Protein AF-0000000076857497 (afdb_homodimer)

Nearest PDB structures (foldseek):
  6o7c-assembly1_A  TM=8.264E-01  e=7.736E-06  Lotus japonicus
  6o7a-assembly1_B  TM=8.140E-01  e=2.941E-05  Lotus japonicus
  7vm8-assembly1_A  TM=8.203E-01  e=2.760E-05  Medicago truncatula
  6o7a-assembly1_D  TM=8.135E-01  e=3.793E-05  Lotus japonicus
  7b5u-assembly1_B  TM=6.218E-01  e=2.162E-01  Streptococcus agalactiae

pLDDT: mean 78.65, std 23.06, range [23.12, 98.62]

Radius of gyration: 17.49 Å; Cα contacts (8 Å, |Δi|>4): 353; chains: 2; bounding box: 51×58×44 Å

Organism: Aegilops tauschii subsp. strangulata (NCBI:txid200361)

InterPro domains:
  IPR044849 Ion channel CASTOR/POLLUX/SYM8-like [PTHR31563] (1-94)

Secondary structure (DSSP, 8-state):
--HHHHHHHHHHHHHHHHHHHHHHTT-EEEEEEGGGT--TT--EEHHHHHHHHHTTT-EEEEEEETTEEEES-S-SSSEE---TT-EEEEEES-SSPPP---------/--HHHHHHHHHHHHHHHHHHHHHHTT-EEEEEEGGGT--TT--EEHHHHHHHHHTTT-EEEEEEETTEEEES-S-SSSEE---TT-EEEEEES-SSPPP---------

Structure (mmCIF, N/CA/C/O backbone):
data_AF-0000000076857497-model_v1
#
loop_
_entity.id
_entity.type
_entity.pdbx_description
1 polymer 'Uncharacterized protein'
#
loop_
_atom_site.group_PDB
_atom_site.id
_atom_site.type_symbol
_atom_site.label_atom_id
_atom_site.label_alt_id
_atom_site.label_comp_id
_atom_site.label_asym_id
_atom_site.label_entity_id
_atom_site.label_seq_id
_atom_site.pdbx_PDB_ins_code
_atom_site.Cartn_x
_atom_site.Cartn_y
_atom_site.Cartn_z
_atom_site.occupancy
_atom_site.B_iso_or_equiv
_atom_site.auth_seq_id
_atom_site.auth_comp_id
_atom_site.auth_asym_id
_atom_site.auth_atom_id
_atom_site.pdbx_PDB_model_num
ATOM 1 N N . MET A 1 1 ? 17.578 27.562 5.078 1 23.12 1 MET A N 1
ATOM 2 C CA . MET A 1 1 ? 17.766 26.562 4.027 1 23.12 1 MET A CA 1
ATOM 3 C C . MET A 1 1 ? 17.734 25.141 4.613 1 23.12 1 MET A C 1
ATOM 5 O O . MET A 1 1 ? 17.984 24.172 3.902 1 23.12 1 MET A O 1
ATOM 9 N N . SER A 1 2 ? 18.016 24.891 5.859 1 24.2 2 SER A N 1
ATOM 10 C CA . SER A 1 2 ? 18.422 23.781 6.707 1 24.2 2 SER A CA 1
ATOM 11 C C . SER A 1 2 ? 17.359 22.688 6.758 1 24.2 2 SER A C 1
ATOM 13 O O . SER A 1 2 ? 17.578 21.609 7.301 1 24.2 2 SER A O 1
ATOM 15 N N . LEU A 1 3 ? 16.094 23.125 6.82 1 28.64 3 LEU A N 1
ATOM 16 C CA . LEU A 1 3 ? 15.055 22.297 7.418 1 28.64 3 LEU A CA 1
ATOM 17 C C . LEU A 1 3 ? 14.75 21.078 6.539 1 28.64 3 LEU A C 1
ATOM 19 O O . LEU A 1 3 ? 14.094 20.141 6.984 1 28.64 3 LEU A O 1
ATOM 23 N N . VAL A 1 4 ? 14.906 21.266 5.266 1 30.72 4 VAL A N 1
ATOM 24 C CA . VAL A 1 4 ? 14.414 20.297 4.289 1 30.72 4 VAL A CA 1
ATOM 25 C C . VAL A 1 4 ? 15.211 19 4.398 1 30.72 4 VAL A C 1
ATOM 27 O O . VAL A 1 4 ? 14.688 17.906 4.125 1 30.72 4 VAL A O 1
ATOM 30 N N . THR A 1 5 ? 16.469 19.047 4.832 1 34.94 5 THR A N 1
ATOM 31 C CA . THR A 1 5 ? 17.344 17.891 4.84 1 34.94 5 THR A CA 1
ATOM 32 C C . THR A 1 5 ? 16.969 16.922 5.957 1 34.94 5 THR A C 1
ATOM 34 O O . THR A 1 5 ? 17.078 15.711 5.801 1 34.94 5 THR A O 1
ATOM 37 N N . ALA A 1 6 ? 16.641 17.438 7.105 1 35.78 6 ALA A N 1
ATOM 38 C CA . ALA A 1 6 ? 16.312 16.562 8.227 1 35.78 6 ALA A CA 1
ATOM 39 C C . ALA A 1 6 ? 15.133 15.664 7.906 1 35.78 6 ALA A C 1
ATOM 41 O O . ALA A 1 6 ? 15.102 14.5 8.312 1 35.78 6 ALA A O 1
ATOM 42 N N . GLN A 1 7 ? 14.078 16.297 7.27 1 39.28 7 GLN A N 1
ATOM 43 C CA . GLN A 1 7 ? 12.883 15.523 6.953 1 39.28 7 GLN A CA 1
ATOM 44 C C . GLN A 1 7 ? 13.188 14.406 5.957 1 39.28 7 GLN A C 1
ATOM 46 O O . GLN A 1 7 ? 12.602 13.328 6.027 1 39.28 7 GLN A O 1
ATOM 51 N N . VAL A 1 8 ? 14.094 14.695 5.031 1 39.12 8 VAL A N 1
ATOM 52 C CA . VAL A 1 8 ? 14.547 13.68 4.082 1 39.12 8 VAL A CA 1
ATOM 53 C C . VAL A 1 8 ? 15.273 12.562 4.824 1 39.12 8 VAL A C 1
ATOM 55 O O . VAL A 1 8 ? 15.117 11.383 4.496 1 39.12 8 VAL A O 1
ATOM 58 N N . ALA A 1 9 ? 16.25 12.891 5.68 1 40.59 9 ALA A N 1
ATOM 59 C CA . ALA A 1 9 ? 16.953 11.867 6.445 1 40.59 9 ALA A CA 1
ATOM 60 C C . ALA A 1 9 ? 15.977 10.977 7.207 1 40.59 9 ALA A C 1
ATOM 62 O O . ALA A 1 9 ? 16.203 9.773 7.336 1 40.59 9 ALA A O 1
ATOM 63 N N . GLU A 1 10 ? 14.977 11.617 7.77 1 42.75 10 GLU A N 1
ATOM 64 C CA . GLU A 1 10 ? 13.961 10.859 8.492 1 42.75 10 GLU A CA 1
ATOM 65 C C . GLU A 1 10 ? 13.234 9.891 7.562 1 42.75 10 GLU A C 1
ATOM 67 O O . GLU A 1 10 ? 12.828 8.805 7.988 1 42.75 10 GLU A O 1
ATOM 72 N N . CYS A 1 11 ? 13.195 10.305 6.258 1 44.69 11 CYS A N 1
ATOM 73 C CA . CYS A 1 11 ? 12.523 9.406 5.328 1 44.69 11 CYS A CA 1
ATOM 74 C C . CYS A 1 11 ? 13.312 8.109 5.152 1 44.69 11 CYS A C 1
ATOM 76 O O . CYS A 1 11 ? 12.734 7.023 5.145 1 44.69 11 CYS A O 1
ATOM 78 N N . SER A 1 12 ? 14.641 8.312 4.918 1 47.28 12 SER A N 1
ATOM 79 C CA . SER A 1 12 ? 15.469 7.125 4.758 1 47.28 12 SER A CA 1
ATOM 80 C C . SER A 1 12 ? 15.469 6.277 6.023 1 47.28 12 SER A C 1
ATOM 82 O O . SER A 1 12 ? 15.43 5.047 5.953 1 47.28 12 SER A O 1
ATOM 84 N N . GLU A 1 13 ? 15.703 6.98 7.102 1 48.31 13 GLU A N 1
ATOM 85 C CA . GLU A 1 13 ? 15.688 6.234 8.359 1 48.31 13 GLU A CA 1
ATOM 86 C C . GLU A 1 13 ? 14.352 5.516 8.555 1 48.31 13 GLU A C 1
ATOM 88 O O . GLU A 1 13 ? 14.312 4.422 9.117 1 48.31 13 GLU A O 1
ATOM 93 N N . LEU A 1 14 ? 13.414 6.164 8.047 1 51.47 14 LEU A N 1
ATOM 94 C CA . LEU A 1 14 ? 12.102 5.531 8.133 1 51.47 14 LEU A CA 1
ATOM 95 C C . LEU A 1 14 ? 12.062 4.246 7.309 1 51.47 14 LEU A C 1
ATOM 97 O O . LEU A 1 14 ? 11.484 3.246 7.738 1 51.47 14 LEU A O 1
ATOM 101 N N . ASN A 1 15 ? 12.945 4.297 6.266 1 55.12 15 ASN A N 1
ATOM 102 C CA . ASN A 1 15 ? 12.953 3.1 5.426 1 55.12 15 ASN A CA 1
ATOM 103 C C . ASN A 1 15 ? 13.461 1.882 6.195 1 55.12 15 ASN A C 1
ATOM 105 O O . ASN A 1 15 ? 12.867 0.805 6.121 1 55.12 15 ASN A O 1
ATOM 109 N N . GLU A 1 16 ? 14.633 2.084 6.777 1 55.41 16 GLU A N 1
ATOM 110 C CA . GLU A 1 16 ? 15.125 0.971 7.578 1 55.41 16 GLU A CA 1
ATOM 111 C C . GLU A 1 16 ? 14.195 0.665 8.742 1 55.41 16 GLU A C 1
ATOM 113 O O . GLU A 1 16 ? 13.945 -0.501 9.055 1 55.41 16 GLU A O 1
ATOM 118 N N . VAL A 1 17 ? 13.586 1.625 9.227 1 58.22 17 VAL A N 1
ATOM 119 C CA . VAL A 1 17 ? 12.727 1.51 10.406 1 58.22 17 VAL A CA 1
ATOM 120 C C . VAL A 1 17 ? 11.391 0.883 10.016 1 58.22 17 VAL A C 1
ATOM 122 O O . VAL A 1 17 ? 10.805 0.123 10.789 1 58.22 17 VAL A O 1
ATOM 125 N N . TRP A 1 18 ? 11.164 1.02 8.828 1 59.78 18 TRP A N 1
ATOM 126 C CA . TRP A 1 18 ? 9.844 0.512 8.461 1 59.78 18 TRP A CA 1
ATOM 127 C C . TRP A 1 18 ? 9.812 -1.012 8.508 1 59.78 18 TRP A C 1
ATOM 129 O O . TRP A 1 18 ? 8.828 -1.604 8.961 1 59.78 18 TRP A O 1
ATOM 139 N N . LYS A 1 19 ? 10.914 -1.475 8.117 1 58.06 19 LYS A N 1
ATOM 140 C CA . LYS A 1 19 ? 10.945 -2.928 8.234 1 58.06 19 LYS A CA 1
ATOM 141 C C . LYS A 1 19 ? 10.688 -3.365 9.672 1 58.06 19 LYS A C 1
ATOM 143 O O . LYS A 1 19 ? 9.93 -4.312 9.914 1 58.06 19 LYS A O 1
ATOM 148 N N . ASP A 1 20 ? 11.336 -2.637 10.461 1 61.81 20 ASP A N 1
ATOM 149 C CA . ASP A 1 20 ? 11.172 -2.984 11.867 1 61.81 20 ASP A CA 1
ATOM 150 C C . ASP A 1 20 ? 9.727 -2.76 12.328 1 61.81 20 ASP A C 1
ATOM 152 O O . ASP A 1 20 ? 9.195 -3.545 13.109 1 61.81 20 ASP A O 1
ATOM 156 N N . ILE A 1 21 ? 9.148 -1.828 11.742 1 60.84 21 ILE A N 1
ATOM 157 C CA . ILE A 1 21 ? 7.789 -1.473 12.141 1 60.84 21 ILE A CA 1
ATOM 158 C C . ILE A 1 21 ? 6.801 -2.494 11.586 1 60.84 21 ILE A C 1
ATOM 160 O O . ILE A 1 21 ? 5.871 -2.914 12.281 1 60.84 21 ILE A O 1
ATOM 164 N N . LEU A 1 22 ? 7.012 -2.85 10.312 1 65.5 22 LEU A N 1
ATOM 165 C CA . LEU A 1 22 ? 6.125 -3.85 9.727 1 65.5 22 LEU A CA 1
ATOM 166 C C . LEU A 1 22 ? 6.191 -5.156 10.516 1 65.5 22 LEU A C 1
ATOM 168 O O . LEU A 1 22 ? 5.172 -5.82 10.711 1 65.5 22 LEU A O 1
ATOM 172 N N . ASP A 1 23 ? 7.27 -5.332 11.117 1 61.56 23 ASP A N 1
ATOM 173 C CA . ASP A 1 23 ? 7.473 -6.602 11.805 1 61.56 23 ASP A CA 1
ATOM 174 C C . ASP A 1 23 ? 6.902 -6.555 13.219 1 61.56 23 ASP A C 1
ATOM 176 O O . ASP A 1 23 ? 6.422 -7.566 13.734 1 61.56 23 ASP A O 1
ATOM 180 N N . ALA A 1 24 ? 6.883 -5.488 13.742 1 61.34 24 ALA A N 1
ATOM 181 C CA . ALA A 1 24 ? 6.492 -5.406 15.148 1 61.34 24 ALA A CA 1
ATOM 182 C C . ALA A 1 24 ? 4.992 -5.621 15.32 1 61.34 24 ALA A C 1
ATOM 184 O O . ALA A 1 24 ? 4.539 -6.109 16.359 1 61.34 24 ALA A O 1
ATOM 185 N N . GLU A 1 25 ? 4.305 -5.395 14.352 1 68.44 25 GLU A N 1
ATOM 186 C CA . GLU A 1 25 ? 2.857 -5.52 14.492 1 68.44 25 GLU A CA 1
ATOM 187 C C . GLU A 1 25 ? 2.344 -6.793 13.828 1 68.44 25 GLU A C 1
ATOM 189 O O . GLU A 1 25 ? 1.134 -7.016 13.75 1 68.44 25 GLU A O 1
ATOM 194 N N . GLY A 1 26 ? 3.254 -7.652 13.375 1 79.88 26 GLY A N 1
ATOM 195 C CA . GLY A 1 26 ? 2.848 -8.898 12.742 1 79.88 26 GLY A CA 1
ATOM 196 C C . GLY A 1 26 ? 2.738 -8.789 11.234 1 79.88 26 GLY A C 1
ATOM 197 O O . GLY A 1 26 ? 2.621 -9.797 10.539 1 79.88 26 GLY A O 1
ATOM 198 N N . ASP A 1 27 ? 2.701 -7.594 10.805 1 83.31 27 ASP A N 1
ATOM 199 C CA . ASP A 1 27 ? 2.625 -7.422 9.359 1 83.31 27 ASP A CA 1
ATOM 200 C C . ASP A 1 27 ? 4 -7.59 8.711 1 83.31 27 ASP A C 1
ATOM 202 O O . ASP A 1 27 ? 5.008 -7.141 9.258 1 83.31 27 ASP A O 1
ATOM 206 N N . GLU A 1 28 ? 3.959 -8.18 7.535 1 84.81 28 GLU A N 1
ATOM 207 C CA . GLU A 1 28 ? 5.141 -8.359 6.695 1 84.81 28 GLU A CA 1
ATOM 208 C C . GLU A 1 28 ? 4.805 -8.172 5.219 1 84.81 28 GLU A C 1
ATOM 210 O O . GLU A 1 28 ? 3.633 -8.062 4.852 1 84.81 28 GLU A O 1
ATOM 215 N N . ILE A 1 29 ? 5.852 -8.016 4.461 1 86.69 29 ILE A N 1
ATOM 216 C CA . ILE A 1 29 ? 5.66 -7.957 3.014 1 86.69 29 ILE A CA 1
ATOM 217 C C . ILE A 1 29 ? 5.715 -9.367 2.43 1 86.69 29 ILE A C 1
ATOM 219 O O . ILE A 1 29 ? 6.672 -10.109 2.668 1 86.69 29 ILE A O 1
ATOM 223 N N . TYR A 1 30 ? 4.684 -9.719 1.697 1 88.25 30 TYR A N 1
ATOM 224 C CA . TYR A 1 30 ? 4.609 -11.039 1.071 1 88.25 30 TYR A CA 1
ATOM 225 C C . TYR A 1 30 ? 4.383 -10.914 -0.431 1 88.25 30 TYR A C 1
ATOM 227 O O . TYR A 1 30 ? 3.811 -9.93 -0.9 1 88.25 30 TYR A O 1
ATOM 235 N N . ILE A 1 3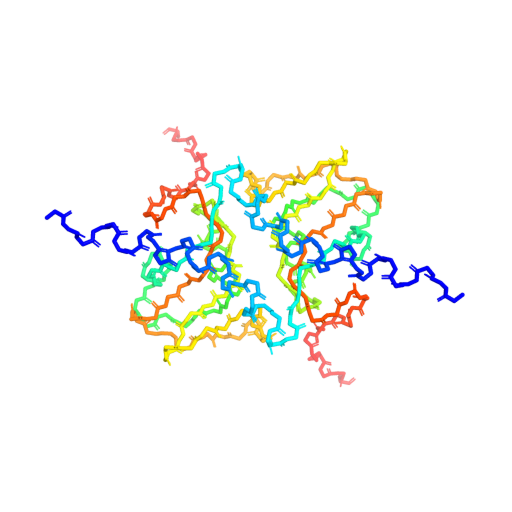1 ? 4.895 -11.875 -1.076 1 90.62 31 ILE A N 1
ATOM 236 C CA . ILE A 1 31 ? 4.531 -12.109 -2.469 1 90.62 31 ILE A CA 1
ATOM 237 C C . ILE A 1 31 ? 3.541 -13.273 -2.555 1 90.62 31 ILE A C 1
ATOM 239 O O . ILE A 1 31 ? 3.855 -14.398 -2.156 1 90.62 31 ILE A O 1
ATOM 243 N N . LYS A 1 32 ? 2.361 -12.969 -3.004 1 93.56 32 LYS A N 1
ATOM 244 C CA . LYS A 1 32 ? 1.302 -13.969 -3.021 1 93.56 32 LYS A CA 1
ATOM 245 C C . LYS A 1 32 ? 0.789 -14.203 -4.441 1 93.56 32 LYS A C 1
ATOM 247 O O . LYS A 1 32 ? 0.715 -13.266 -5.238 1 93.56 32 LYS A O 1
ATOM 252 N N . GLU A 1 33 ? 0.385 -15.438 -4.676 1 95.38 33 GLU A N 1
ATOM 253 C CA . GLU A 1 33 ? -0.149 -15.773 -5.992 1 95.38 33 GLU A CA 1
ATOM 254 C C . GLU A 1 33 ? -1.357 -14.906 -6.336 1 95.38 33 GLU A C 1
ATOM 256 O O . GLU A 1 33 ? -2.248 -14.719 -5.504 1 95.38 33 GLU A O 1
ATOM 261 N N . VAL A 1 34 ? -1.402 -14.453 -7.609 1 97.06 34 VAL A N 1
ATOM 262 C CA . VAL A 1 34 ? -2.471 -1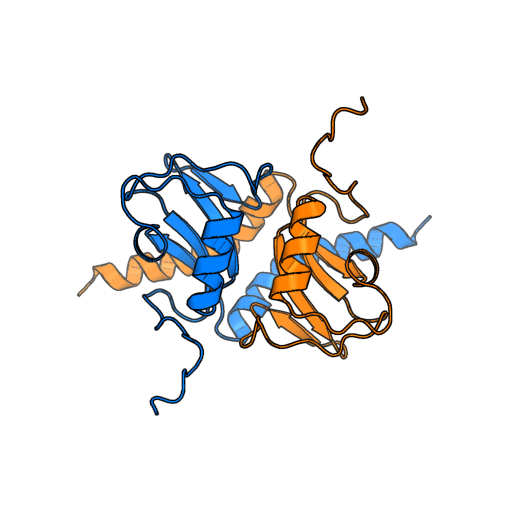3.539 -7.992 1 97.06 34 VAL A CA 1
ATOM 263 C C . VAL A 1 34 ? -3.809 -14.273 -7.996 1 97.06 34 VAL A C 1
ATOM 265 O O . VAL A 1 34 ? -4.867 -13.648 -7.934 1 97.06 34 VAL A O 1
ATOM 268 N N . GLY A 1 35 ? -3.807 -15.555 -8.016 1 96.5 35 GLY A N 1
ATOM 269 C CA . GLY A 1 35 ? -5.02 -16.359 -8 1 96.5 35 GLY A CA 1
ATOM 270 C C . GLY A 1 35 ? -5.844 -16.172 -6.742 1 96.5 35 GLY A C 1
ATOM 271 O O . GLY A 1 35 ? -7.023 -16.516 -6.707 1 96.5 35 GLY A O 1
ATOM 272 N N . LEU A 1 36 ? -5.27 -15.711 -5.684 1 95.62 36 LEU A N 1
ATOM 273 C CA . LEU A 1 36 ? -6.008 -15.406 -4.461 1 95.62 36 LEU A CA 1
ATOM 274 C C . LEU A 1 36 ? -6.918 -14.195 -4.664 1 95.62 36 LEU A C 1
ATOM 276 O O . LEU A 1 36 ? -7.84 -13.977 -3.881 1 95.62 36 LEU A O 1
ATOM 280 N N . TYR A 1 37 ? -6.609 -13.422 -5.801 1 97.12 37 TYR A N 1
ATOM 281 C CA . TYR A 1 37 ? -7.27 -12.133 -5.93 1 97.12 37 TYR A CA 1
ATOM 282 C C . TYR A 1 37 ? -8.039 -12.039 -7.246 1 97.12 37 TYR A C 1
ATOM 284 O O . TYR A 1 37 ? -8.867 -11.148 -7.426 1 97.12 37 TYR A O 1
ATOM 292 N N . MET A 1 38 ? -7.688 -12.82 -8.164 1 97.25 38 MET A N 1
ATOM 293 C CA . MET A 1 38 ? -8.336 -12.711 -9.469 1 97.25 38 MET A CA 1
ATOM 294 C C . MET A 1 38 ? -8.523 -14.086 -10.102 1 97.25 38 MET A C 1
ATOM 296 O O . MET A 1 38 ? -7.879 -15.055 -9.695 1 97.25 38 MET A O 1
ATOM 300 N N . LYS A 1 39 ? -9.383 -14.109 -11.094 1 96.81 39 LYS A N 1
ATOM 301 C CA . LYS A 1 39 ? -9.594 -15.32 -11.883 1 96.81 39 LYS A CA 1
ATOM 302 C C . LYS A 1 39 ? -8.82 -15.266 -13.195 1 96.81 39 LYS A C 1
ATOM 304 O O . LYS A 1 39 ? -8.539 -14.18 -13.711 1 96.81 39 LYS A O 1
ATOM 309 N N . GLU A 1 40 ? -8.531 -16.438 -13.664 1 95.81 40 GLU A N 1
ATOM 310 C CA . GLU A 1 40 ? -7.836 -16.531 -14.945 1 95.81 40 GLU A CA 1
ATOM 311 C C . GLU A 1 40 ? -8.594 -15.773 -16.031 1 95.81 40 GLU A C 1
ATOM 313 O O . GLU A 1 40 ? -9.812 -15.898 -16.156 1 95.81 40 GLU A O 1
ATOM 318 N N . GLY A 1 41 ? -7.824 -14.945 -16.797 1 93.25 41 GLY A N 1
ATOM 319 C CA . GLY A 1 41 ? -8.422 -14.273 -17.953 1 93.25 41 GLY A CA 1
ATOM 320 C C . GLY A 1 41 ? -9.008 -12.914 -17.594 1 93.25 41 GLY A C 1
ATOM 321 O O . GLY A 1 41 ? -9.391 -12.156 -18.484 1 93.25 41 GLY A O 1
ATOM 322 N N . GLU A 1 42 ? -9.195 -12.625 -16.328 1 95.75 42 GLU A N 1
ATOM 323 C CA . GLU A 1 42 ? -9.742 -11.336 -15.922 1 95.75 42 GLU A CA 1
ATOM 324 C C . GLU A 1 42 ? -8.812 -10.188 -16.297 1 95.75 42 GLU A C 1
ATOM 326 O O . GLU A 1 42 ? -7.594 -10.297 -16.141 1 95.75 42 GLU A O 1
ATOM 331 N N . LYS A 1 43 ? -9.359 -9.172 -16.859 1 95.38 43 LYS A N 1
ATOM 332 C CA . LYS A 1 43 ? -8.648 -7.906 -17.031 1 95.38 43 LYS A CA 1
ATOM 333 C C . LYS A 1 43 ? -8.836 -6.996 -15.828 1 95.38 43 LYS A C 1
ATOM 335 O O . LYS A 1 43 ? -9.875 -6.344 -15.688 1 95.38 43 LYS A O 1
ATOM 340 N N . ILE A 1 44 ? -7.855 -6.949 -15.016 1 97.31 44 ILE A N 1
ATOM 341 C CA . ILE A 1 44 ? -8 -6.277 -13.727 1 97.31 44 ILE A CA 1
ATOM 342 C C . ILE A 1 44 ? -6.848 -5.297 -13.523 1 97.31 44 ILE A C 1
ATOM 344 O O . ILE A 1 44 ? -5.703 -5.598 -13.875 1 97.31 44 ILE A O 1
ATOM 348 N N . SER A 1 45 ? -7.129 -4.137 -12.984 1 98.56 45 SER A N 1
ATOM 349 C CA . SER A 1 45 ? -6.121 -3.119 -12.703 1 98.56 45 SER A CA 1
ATOM 350 C C . SER A 1 45 ? -5.492 -3.322 -11.328 1 98.56 45 SER A C 1
ATOM 352 O O . SER A 1 45 ? -5.988 -4.121 -10.531 1 98.56 45 SER A O 1
ATOM 354 N N . PHE A 1 46 ? -4.418 -2.641 -11.055 1 98.5 46 PHE A N 1
ATOM 355 C CA . PHE A 1 46 ? -3.82 -2.705 -9.727 1 98.5 46 PHE A CA 1
ATOM 356 C C . PHE A 1 46 ? -4.777 -2.162 -8.672 1 98.5 46 PHE A C 1
ATOM 358 O O . PHE A 1 46 ? -4.859 -2.697 -7.566 1 98.5 46 PHE A O 1
ATOM 365 N N . THR A 1 47 ? -5.469 -1.082 -9.047 1 98.5 47 THR A N 1
ATOM 366 C CA . THR A 1 47 ? -6.457 -0.532 -8.125 1 98.5 47 THR A CA 1
ATOM 367 C C . THR A 1 47 ? -7.5 -1.583 -7.758 1 98.5 47 THR A C 1
ATOM 369 O O . THR A 1 47 ? -7.859 -1.73 -6.586 1 98.5 47 THR A O 1
ATOM 372 N N . GLU A 1 48 ? -7.977 -2.316 -8.75 1 98.38 48 GLU A N 1
ATOM 373 C CA . GLU A 1 48 ? -8.969 -3.354 -8.469 1 98.38 48 GLU A CA 1
ATOM 374 C C . GLU A 1 48 ? -8.359 -4.496 -7.664 1 98.38 48 GLU A C 1
ATOM 376 O O . GLU A 1 48 ? -9 -5.035 -6.758 1 98.38 48 GLU A O 1
ATOM 381 N N . LEU A 1 49 ? -7.129 -4.918 -7.945 1 98.5 49 LEU A N 1
ATOM 382 C CA . LEU A 1 49 ? -6.434 -5.922 -7.145 1 98.5 49 LEU A CA 1
ATOM 383 C C . LEU A 1 49 ? -6.293 -5.457 -5.699 1 98.5 49 LEU A C 1
ATOM 385 O O . LEU A 1 49 ? -6.484 -6.246 -4.77 1 98.5 49 LEU A O 1
ATOM 389 N N . SER A 1 50 ? -5.98 -4.191 -5.539 1 98.62 50 SER A N 1
ATOM 390 C CA . SER A 1 50 ? -5.84 -3.613 -4.207 1 98.62 50 SER A CA 1
ATOM 391 C C . SER A 1 50 ? -7.152 -3.695 -3.432 1 98.62 50 SER A C 1
ATOM 393 O O . SER A 1 50 ? -7.148 -3.969 -2.229 1 98.62 50 SER A O 1
ATOM 395 N N . GLU A 1 51 ? -8.195 -3.48 -4.105 1 97.75 51 GLU A N 1
ATOM 396 C CA . GLU A 1 51 ? -9.5 -3.588 -3.459 1 97.75 51 GLU A CA 1
ATOM 397 C C . GLU A 1 51 ? -9.766 -5.016 -2.984 1 97.75 51 GLU A C 1
ATOM 399 O O . GLU A 1 51 ? -10.336 -5.219 -1.908 1 97.75 51 GLU A O 1
ATOM 404 N N . ARG A 1 52 ? -9.375 -5.938 -3.797 1 97.19 52 ARG A N 1
ATOM 405 C CA . ARG A 1 52 ? -9.586 -7.332 -3.418 1 97.19 52 ARG A CA 1
ATOM 406 C C . ARG A 1 52 ? -8.648 -7.738 -2.285 1 97.19 52 ARG A C 1
ATOM 408 O O . ARG A 1 52 ? -9.016 -8.562 -1.438 1 97.19 52 ARG A O 1
ATOM 415 N N . ALA A 1 53 ? -7.441 -7.152 -2.254 1 97.38 53 ALA A N 1
ATOM 416 C CA . ALA A 1 53 ? -6.531 -7.371 -1.133 1 97.38 53 ALA A CA 1
ATOM 417 C C . ALA A 1 53 ? -7.129 -6.844 0.169 1 97.38 53 ALA A C 1
ATOM 419 O O . ALA A 1 53 ? -6.965 -7.457 1.227 1 97.38 53 ALA A O 1
ATOM 420 N N . VAL A 1 54 ? -7.824 -5.711 0.11 1 97.31 54 VAL A N 1
ATOM 421 C CA . VAL A 1 54 ? -8.477 -5.121 1.276 1 97.31 54 VAL A CA 1
ATOM 422 C C . VAL A 1 54 ? -9.438 -6.133 1.896 1 97.31 54 VAL A C 1
ATOM 424 O O . VAL A 1 54 ? -9.508 -6.266 3.121 1 97.31 54 VAL A O 1
ATOM 427 N N . LEU A 1 55 ? -10.117 -6.891 1.062 1 94.81 55 LEU A N 1
ATOM 428 C CA . LEU A 1 55 ? -11.07 -7.887 1.525 1 94.81 55 LEU A CA 1
ATOM 429 C C . LEU A 1 55 ? -10.367 -9.016 2.262 1 94.81 55 LEU A C 1
ATOM 431 O O . LEU A 1 55 ? -11 -9.781 2.998 1 94.81 55 LEU A O 1
ATOM 435 N N . ARG A 1 56 ? -9.109 -9.109 2.117 1 94.81 56 ARG A N 1
ATOM 436 C CA . ARG A 1 56 ? -8.297 -10.117 2.787 1 94.81 56 ARG A CA 1
ATOM 437 C C . ARG A 1 56 ? -7.449 -9.5 3.895 1 94.81 56 ARG A C 1
ATOM 439 O O . ARG A 1 56 ? -6.484 -10.109 4.359 1 94.81 56 ARG A O 1
ATOM 446 N N . ARG A 1 57 ? -7.734 -8.266 4.227 1 94.56 57 ARG A N 1
ATOM 447 C CA . ARG A 1 57 ? -7.074 -7.523 5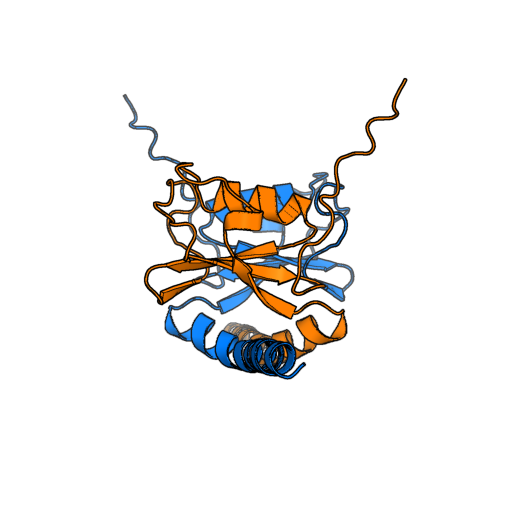.293 1 94.56 57 ARG A CA 1
ATOM 448 C C . ARG A 1 57 ? -5.617 -7.234 4.941 1 94.56 57 ARG A C 1
ATOM 450 O O . ARG A 1 57 ? -4.746 -7.266 5.816 1 94.56 57 ARG A O 1
ATOM 457 N N . GLU A 1 58 ? -5.371 -7.016 3.703 1 95.81 58 GLU A N 1
ATOM 458 C CA . GLU A 1 58 ? -4.027 -6.723 3.217 1 95.81 58 GLU A CA 1
ATOM 459 C C . GLU A 1 58 ? -3.973 -5.355 2.541 1 95.81 58 GLU A C 1
ATOM 461 O O . GLU A 1 58 ? -5.012 -4.77 2.227 1 95.81 58 GLU A O 1
ATOM 466 N N . VAL A 1 59 ? -2.799 -4.82 2.41 1 96.81 59 VAL A N 1
ATOM 467 C CA . VAL A 1 59 ? -2.508 -3.676 1.554 1 96.81 59 VAL A CA 1
ATOM 468 C C . VAL A 1 59 ? -1.618 -4.113 0.392 1 96.81 59 VAL A C 1
ATOM 470 O O . VAL A 1 59 ? -0.505 -4.602 0.603 1 96.81 59 VAL A O 1
ATOM 473 N N . ALA A 1 60 ? -2.076 -3.959 -0.83 1 97.25 60 ALA A N 1
ATOM 474 C CA . ALA A 1 60 ? -1.267 -4.238 -2.014 1 97.25 60 ALA A CA 1
ATOM 475 C C . ALA A 1 60 ? -0.322 -3.078 -2.314 1 97.25 60 ALA A C 1
ATOM 477 O O . ALA A 1 60 ? -0.73 -1.914 -2.299 1 97.25 60 ALA A O 1
ATOM 478 N N . ILE A 1 61 ? 0.938 -3.453 -2.617 1 95.88 61 ILE A N 1
ATOM 479 C CA . ILE A 1 61 ? 1.885 -2.371 -2.859 1 95.88 61 ILE A CA 1
ATOM 480 C C . ILE A 1 61 ? 2.502 -2.523 -4.246 1 95.88 61 ILE A C 1
ATOM 482 O O . ILE A 1 61 ? 3.154 -1.605 -4.75 1 95.88 61 ILE A O 1
ATOM 486 N N . GLY A 1 62 ? 2.344 -3.676 -4.844 1 96 62 GLY A N 1
ATOM 487 C CA . GLY A 1 62 ? 2.906 -3.953 -6.156 1 96 62 GLY A CA 1
ATOM 488 C C . GLY A 1 62 ? 2.57 -5.34 -6.668 1 96 62 GLY A C 1
ATOM 489 O O . GLY A 1 62 ? 1.671 -6 -6.141 1 96 62 GLY A O 1
ATOM 490 N N . TYR A 1 63 ? 3.275 -5.668 -7.727 1 95.44 63 TYR A N 1
ATOM 491 C CA . TYR A 1 63 ? 3.104 -7 -8.305 1 95.44 63 TYR A CA 1
ATOM 492 C C . TYR A 1 63 ? 4.395 -7.484 -8.953 1 95.44 63 TYR A C 1
ATOM 494 O O . TYR A 1 63 ? 5.336 -6.711 -9.133 1 95.44 63 TYR A O 1
ATOM 502 N N . VAL A 1 64 ? 4.414 -8.781 -9.133 1 93.12 64 VAL A N 1
ATOM 503 C CA . VAL A 1 64 ? 5.488 -9.414 -9.891 1 93.12 64 VAL A CA 1
ATOM 504 C C . VAL A 1 64 ? 4.949 -9.93 -11.227 1 93.12 64 VAL A C 1
ATOM 506 O O . VAL A 1 64 ? 3.969 -10.68 -11.258 1 93.12 64 VAL A O 1
ATOM 509 N N . LYS A 1 65 ? 5.504 -9.492 -12.227 1 94.75 65 LYS A N 1
ATOM 510 C CA . LYS A 1 65 ? 5.203 -9.938 -13.586 1 94.75 65 LYS A CA 1
ATOM 511 C C . LYS A 1 65 ? 6.484 -10.195 -14.375 1 94.75 65 LYS A C 1
ATOM 513 O O . LYS A 1 65 ? 7.418 -9.383 -14.336 1 94.75 65 LYS A O 1
ATOM 518 N N . ASP A 1 66 ? 6.559 -11.328 -15.047 1 93.06 66 ASP A N 1
ATOM 519 C CA . ASP A 1 66 ? 7.742 -11.695 -15.82 1 93.06 66 ASP A CA 1
ATOM 520 C C . ASP A 1 66 ? 9 -11.664 -14.945 1 93.06 66 ASP A C 1
ATOM 522 O O . ASP A 1 66 ? 10.023 -11.117 -15.352 1 93.06 66 ASP A O 1
ATOM 526 N N . GLN A 1 67 ? 8.812 -12.016 -13.727 1 88.44 67 GLN A N 1
ATOM 527 C CA . GLN A 1 67 ? 9.898 -12.133 -12.758 1 88.44 67 GLN A CA 1
ATOM 528 C C . GLN A 1 67 ? 10.445 -10.766 -12.367 1 88.44 67 GLN A C 1
ATOM 530 O O . GLN A 1 67 ? 11.523 -10.664 -11.781 1 88.44 67 GLN A O 1
ATOM 535 N N . LYS A 1 68 ? 9.719 -9.789 -12.641 1 89.88 68 LYS A N 1
ATOM 536 C CA . LYS A 1 68 ? 10.117 -8.438 -12.258 1 89.88 68 LYS A CA 1
ATOM 537 C C . LYS A 1 68 ? 9.117 -7.836 -11.273 1 89.88 68 LYS A C 1
ATOM 539 O O . LYS A 1 68 ? 7.906 -7.977 -11.438 1 89.88 68 LYS A O 1
ATOM 544 N N . GLN A 1 69 ? 9.688 -7.207 -10.258 1 89.38 69 GLN A N 1
ATOM 545 C CA . GLN A 1 69 ? 8.859 -6.531 -9.266 1 89.38 69 GLN A CA 1
ATOM 546 C C . GLN A 1 69 ? 8.477 -5.125 -9.727 1 89.38 69 GLN A C 1
ATOM 548 O O . GLN A 1 69 ? 9.328 -4.367 -10.188 1 89.38 69 GLN A O 1
ATOM 553 N N . HIS A 1 70 ? 7.23 -4.871 -9.68 1 92.25 70 HIS A N 1
ATOM 554 C CA . HIS A 1 70 ? 6.699 -3.535 -9.922 1 92.25 70 HIS A CA 1
ATOM 555 C C . HIS A 1 70 ? 6.059 -2.955 -8.664 1 92.25 70 HIS A C 1
ATOM 557 O O . HIS A 1 70 ? 4.91 -3.27 -8.344 1 92.25 70 HIS A O 1
ATOM 563 N N . ILE A 1 71 ? 6.805 -2.143 -7.965 1 92.06 71 ILE A N 1
ATOM 564 C CA . ILE A 1 71 ? 6.32 -1.494 -6.75 1 92.06 71 ILE A CA 1
ATOM 565 C C . ILE A 1 71 ? 5.746 -0.12 -7.094 1 92.06 71 ILE A C 1
ATOM 567 O O . ILE A 1 71 ? 6.328 0.62 -7.891 1 92.06 71 ILE A O 1
ATOM 571 N N . ASN A 1 72 ? 4.547 0.215 -6.457 1 94.75 72 ASN A N 1
ATOM 572 C CA . ASN A 1 72 ? 3.867 1.467 -6.77 1 94.75 72 ASN A CA 1
ATOM 573 C C . ASN A 1 72 ? 3.764 1.688 -8.273 1 94.75 72 ASN A C 1
ATOM 575 O O . ASN A 1 72 ? 4.27 2.682 -8.797 1 94.75 72 ASN A O 1
ATOM 579 N N . PRO A 1 73 ? 3.023 0.789 -8.883 1 95.25 73 PRO A N 1
ATOM 580 C CA . PRO A 1 73 ? 2.957 0.94 -10.336 1 95.25 73 PRO A CA 1
ATOM 581 C C . PRO A 1 73 ? 2.396 2.295 -10.766 1 95.25 73 PRO A C 1
ATOM 583 O O . PRO A 1 73 ? 1.521 2.844 -10.086 1 95.25 73 PRO A O 1
ATOM 586 N N . THR A 1 74 ? 2.857 2.852 -11.828 1 89.94 74 THR A N 1
ATOM 587 C CA . THR A 1 74 ? 2.512 4.195 -12.281 1 89.94 74 THR A CA 1
ATOM 588 C C . THR A 1 74 ? 1.055 4.254 -12.734 1 89.94 74 THR A C 1
ATOM 590 O O . THR A 1 74 ? 0.303 5.133 -12.312 1 89.94 74 THR A O 1
ATOM 593 N N . ASN A 1 75 ? 0.616 3.416 -13.68 1 92 75 ASN A N 1
ATOM 594 C CA . ASN A 1 75 ? -0.767 3.42 -14.141 1 92 75 ASN A CA 1
ATOM 595 C C . ASN A 1 75 ? -1.614 2.396 -13.391 1 92 75 ASN A C 1
ATOM 597 O O . ASN A 1 75 ? -1.845 1.292 -13.891 1 92 75 ASN A O 1
ATOM 601 N N . LYS A 1 76 ? -2.195 2.857 -12.266 1 97.19 76 LYS A N 1
ATOM 602 C CA . LYS A 1 76 ? -2.848 1.932 -11.344 1 97.19 76 LYS A CA 1
ATOM 603 C C . LYS A 1 76 ? -4.262 1.597 -11.805 1 97.19 76 LYS A C 1
ATOM 605 O O . LYS A 1 76 ? -4.848 0.607 -11.359 1 97.19 76 LYS A O 1
ATOM 610 N N . LEU A 1 77 ? -4.797 2.393 -12.727 1 96.19 77 LEU A N 1
ATOM 611 C CA . LEU A 1 77 ? -6.176 2.201 -13.164 1 96.19 77 LEU A CA 1
ATOM 612 C C . LEU A 1 77 ? -6.23 1.357 -14.438 1 96.19 77 LEU A C 1
ATOM 614 O O . LEU A 1 77 ? -7.293 0.848 -14.805 1 96.19 77 LEU A O 1
ATOM 618 N N . GLN A 1 78 ? -5.141 1.288 -15.117 1 96.5 78 GLN A N 1
ATOM 619 C CA . GLN A 1 78 ? -5.094 0.507 -16.344 1 96.5 78 GLN A CA 1
ATOM 620 C C . GLN A 1 78 ? -5.008 -0.987 -16.047 1 96.5 78 GLN A 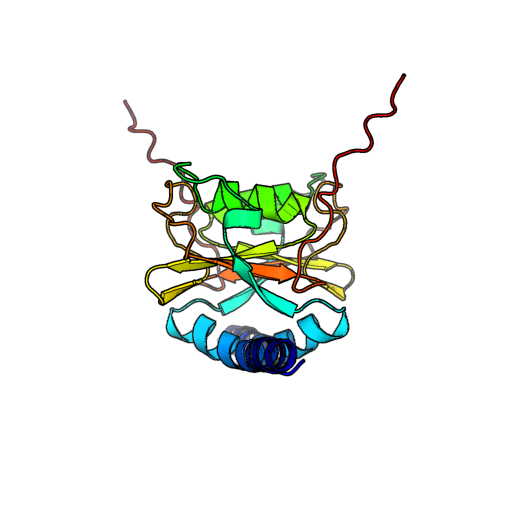C 1
ATOM 622 O O . GLN A 1 78 ? -4.238 -1.409 -15.188 1 96.5 78 GLN A O 1
ATOM 627 N N . PRO A 1 79 ? -5.855 -1.766 -16.781 1 97.69 79 PRO A N 1
ATOM 628 C CA . PRO A 1 79 ? -5.77 -3.213 -16.562 1 97.69 79 PRO A CA 1
ATOM 629 C C . PRO A 1 79 ? -4.355 -3.754 -16.766 1 97.69 79 PRO A C 1
ATOM 631 O O . PRO A 1 79 ? -3.631 -3.295 -17.656 1 97.69 79 PRO A O 1
ATOM 634 N N . LEU A 1 80 ? -4.246 -4.77 -15.906 1 96 80 LEU A N 1
ATOM 635 C CA . LEU A 1 80 ? -2.98 -5.488 -16 1 96 80 LEU A CA 1
ATOM 636 C C . LEU A 1 80 ? -3.152 -6.801 -16.75 1 96 80 LEU A C 1
ATOM 638 O O . LEU A 1 80 ? -4.254 -7.355 -16.797 1 96 80 LEU A O 1
ATOM 642 N N . SER A 1 81 ? -2.236 -7.215 -17.641 1 94.88 81 SER A N 1
ATOM 643 C CA . SER A 1 81 ? -2.213 -8.523 -18.297 1 94.88 81 SER A CA 1
ATOM 644 C C . SER A 1 81 ? -1.434 -9.539 -17.469 1 94.88 81 SER A C 1
ATOM 646 O O . SER A 1 81 ? -0.42 -10.07 -17.922 1 94.88 81 SER A O 1
ATOM 648 N N . LEU A 1 82 ? -2.057 -9.812 -16.312 1 97.31 82 LEU A N 1
ATOM 649 C CA . LEU A 1 82 ? -1.363 -10.75 -15.438 1 97.31 82 LEU A CA 1
ATOM 650 C C . LEU A 1 82 ? -1.75 -12.188 -15.766 1 97.31 82 LEU A C 1
ATOM 652 O O . LEU A 1 82 ? -2.875 -12.453 -16.188 1 97.31 82 LEU A O 1
ATOM 656 N N . GLU A 1 83 ? -0.823 -13.023 -15.586 1 96.81 83 GLU A N 1
ATOM 657 C CA . GLU A 1 83 ? -1.052 -14.461 -15.664 1 96.81 83 GLU A CA 1
ATOM 658 C C . GLU A 1 83 ? -1.08 -15.094 -14.273 1 96.81 83 GLU A C 1
ATOM 660 O O . GLU A 1 83 ? -0.648 -14.477 -13.297 1 96.81 83 GLU A O 1
ATOM 665 N N . MET A 1 84 ? -1.593 -16.297 -14.195 1 96.38 84 MET A N 1
ATOM 666 C CA . MET A 1 84 ? -1.787 -16.953 -12.906 1 96.38 84 MET A CA 1
ATOM 667 C C . MET A 1 84 ? -0.447 -17.281 -12.25 1 96.38 84 MET A C 1
ATOM 669 O O . MET A 1 84 ? -0.387 -17.562 -11.055 1 96.38 84 MET A O 1
ATOM 673 N N . THR A 1 85 ? 0.729 -17.203 -12.992 1 96.25 85 THR A N 1
ATOM 674 C CA . THR A 1 85 ? 2.066 -17.406 -12.445 1 96.25 85 THR A CA 1
ATOM 675 C C . THR A 1 85 ? 2.607 -16.125 -11.836 1 96.25 85 THR A C 1
ATOM 677 O O . THR A 1 85 ? 3.637 -16.141 -11.156 1 96.25 85 THR A O 1
ATOM 680 N N . ASP A 1 86 ? 1.91 -15.062 -12.125 1 96.94 86 ASP A N 1
ATOM 681 C CA . ASP A 1 86 ? 2.318 -13.789 -11.555 1 96.94 86 ASP A CA 1
ATOM 682 C C . ASP A 1 86 ? 1.849 -13.664 -10.102 1 96.94 86 ASP A C 1
ATOM 684 O O . ASP A 1 86 ? 1.169 -14.555 -9.586 1 96.94 86 ASP A O 1
ATOM 688 N N . SER A 1 87 ? 2.279 -12.586 -9.414 1 96.12 87 SER A N 1
ATOM 689 C CA . SER A 1 87 ? 2.021 -12.469 -7.984 1 96.12 87 SER A CA 1
ATOM 690 C C . SER A 1 87 ? 1.692 -11.031 -7.598 1 96.12 87 SER A C 1
ATOM 692 O O . SER A 1 87 ? 1.968 -10.102 -8.359 1 96.12 87 SER A O 1
ATOM 694 N N . LEU A 1 88 ? 0.986 -10.922 -6.508 1 96.5 88 LEU A N 1
ATOM 695 C CA . LEU A 1 88 ? 0.763 -9.641 -5.852 1 96.5 88 LEU A CA 1
ATOM 696 C C . LEU A 1 88 ? 1.694 -9.469 -4.656 1 96.5 88 LEU A C 1
ATOM 698 O O . LEU A 1 88 ? 1.917 -10.422 -3.898 1 96.5 88 LEU A O 1
ATOM 702 N N . ILE A 1 89 ? 2.223 -8.266 -4.52 1 93.5 89 ILE A N 1
ATOM 703 C CA . ILE A 1 89 ? 3.031 -7.922 -3.354 1 93.5 89 ILE A CA 1
ATOM 704 C C . ILE A 1 89 ? 2.176 -7.176 -2.332 1 93.5 89 ILE A C 1
ATOM 706 O O . ILE A 1 89 ? 1.563 -6.156 -2.654 1 93.5 89 ILE A O 1
ATOM 710 N N . VAL A 1 90 ? 2.127 -7.73 -1.104 1 94.69 90 VAL A N 1
ATOM 711 C CA . VAL A 1 90 ? 1.181 -7.188 -0.133 1 94.69 90 VAL A CA 1
ATOM 712 C C . VAL A 1 90 ? 1.856 -7.059 1.229 1 94.69 90 VAL A C 1
ATOM 714 O O . VAL A 1 90 ? 2.803 -7.789 1.534 1 94.69 90 VAL A O 1
ATOM 717 N N . ILE A 1 91 ? 1.421 -6.062 1.94 1 92.44 91 ILE A N 1
ATOM 718 C CA . ILE A 1 91 ? 1.62 -6.078 3.385 1 92.44 91 ILE A CA 1
ATOM 719 C C . ILE A 1 91 ? 0.49 -6.855 4.055 1 92.44 91 ILE A C 1
ATOM 721 O O . ILE A 1 91 ? -0.688 -6.547 3.854 1 92.44 91 ILE A O 1
ATOM 725 N N . SER A 1 92 ? 0.863 -7.867 4.793 1 91.06 92 SER A N 1
ATOM 726 C CA . SER A 1 92 ? -0.117 -8.797 5.348 1 91.06 92 SER A CA 1
ATOM 727 C C . SER A 1 92 ? 0.352 -9.359 6.688 1 91.06 92 SER A C 1
ATOM 729 O O . SER A 1 92 ? 1.553 -9.406 6.961 1 91.06 92 SER A O 1
ATOM 731 N N . GLU A 1 93 ? -0.673 -9.766 7.488 1 88.88 93 GLU A N 1
ATOM 732 C CA . GLU A 1 93 ? -0.356 -10.438 8.742 1 88.88 93 GLU A CA 1
ATOM 733 C C . GLU A 1 93 ? 0.085 -11.883 8.5 1 88.88 93 GLU A C 1
ATOM 735 O O . GLU A 1 93 ? 0.935 -12.406 9.219 1 88.88 93 GLU A O 1
ATOM 740 N N . PHE A 1 94 ? -0.509 -12.445 7.453 1 82.94 94 PHE A N 1
ATOM 741 C CA . PHE A 1 94 ? -0.234 -13.852 7.203 1 82.94 94 PHE A CA 1
ATOM 742 C C . PHE A 1 94 ? 0.251 -14.07 5.773 1 82.94 94 PHE A C 1
ATOM 744 O O . PHE A 1 94 ? -0.141 -13.336 4.863 1 82.94 94 PHE A O 1
ATOM 751 N N . GLU A 1 95 ? 1.048 -15.023 5.57 1 78.19 95 GLU A N 1
ATOM 752 C CA . GLU A 1 95 ? 1.585 -15.367 4.258 1 78.19 95 GLU A CA 1
ATOM 753 C C . GLU A 1 95 ? 0.517 -16 3.373 1 78.19 95 GLU A C 1
ATOM 755 O O . GLU A 1 95 ? 0.43 -15.703 2.18 1 78.19 95 GLU A O 1
ATOM 760 N N . GLY A 1 96 ? -0.299 -16.828 4.059 1 76.12 96 GLY A N 1
ATOM 761 C CA . GLY A 1 96 ? -1.272 -17.594 3.289 1 76.12 96 GLY A CA 1
ATOM 762 C C . GLY A 1 96 ? -2.584 -16.859 3.096 1 76.12 96 GLY A C 1
ATOM 763 O O . GLY A 1 96 ? -2.621 -15.617 3.119 1 76.12 96 GLY A O 1
ATOM 764 N N . GLU A 1 97 ? -3.551 -17.672 2.654 1 74.56 97 GLU A N 1
ATOM 765 C CA . GLU A 1 97 ? -4.891 -17.141 2.428 1 74.56 97 GLU A CA 1
ATOM 766 C C . GLU A 1 97 ? -5.527 -16.672 3.732 1 74.56 97 GLU A C 1
ATOM 768 O O . GLU A 1 97 ? -5.348 -17.297 4.777 1 74.56 97 GLU A O 1
ATOM 773 N N . GLN A 1 98 ? -5.836 -15.445 3.756 1 74.75 98 GLN A N 1
ATOM 774 C CA . GLN A 1 98 ? -6.691 -14.969 4.84 1 74.75 98 GLN A CA 1
ATOM 775 C C . GLN A 1 98 ? -8.156 -14.969 4.422 1 74.75 98 GLN A C 1
ATOM 777 O O . GLN A 1 98 ? -8.477 -14.781 3.242 1 74.75 98 GLN A O 1
ATOM 782 N N . PRO A 1 99 ? -9.078 -15.453 5.441 1 72.62 99 PRO A N 1
ATOM 783 C CA . PRO A 1 99 ? -10.492 -15.359 5.074 1 72.62 99 PRO A CA 1
ATOM 784 C C . PRO A 1 99 ? -10.883 -13.961 4.594 1 72.62 99 PRO A C 1
ATOM 786 O O . PRO A 1 99 ? -10.32 -12.969 5.055 1 72.62 99 PRO A O 1
ATOM 789 N N . ILE A 1 100 ? -11.672 -13.969 3.525 1 74.31 100 ILE A N 1
ATOM 790 C CA . ILE A 1 100 ? -12.211 -12.711 3.018 1 74.31 100 ILE A CA 1
ATOM 791 C C . ILE A 1 100 ? -13.188 -12.117 4.031 1 74.31 100 ILE A C 1
ATOM 793 O O . ILE A 1 100 ? -14.078 -12.812 4.52 1 74.31 100 ILE A O 1
ATOM 797 N N . VAL A 1 101 ? -12.836 -11.047 4.605 1 64.06 101 VAL A N 1
ATOM 798 C CA . VAL A 1 101 ? -13.734 -10.359 5.531 1 64.06 101 VAL A CA 1
ATOM 799 C C . VAL A 1 101 ? -14.93 -9.797 4.773 1 64.06 101 VAL A C 1
ATOM 801 O O . VAL A 1 101 ? -14.773 -8.938 3.9 1 64.06 101 VAL A O 1
ATOM 804 N N . ARG A 1 102 ? -16.016 -10.641 4.492 1 56.84 102 ARG A N 1
ATOM 805 C CA . ARG A 1 102 ? -17.25 -10.125 3.924 1 56.84 102 ARG A CA 1
ATOM 806 C C . ARG A 1 102 ? -18.094 -9.422 4.984 1 56.84 102 ARG A C 1
ATOM 808 O O . ARG A 1 102 ? -18.078 -9.805 6.156 1 56.84 102 ARG A O 1
ATOM 815 N N . GLY A 1 103 ? -18.438 -8.172 4.77 1 49.69 103 GLY A N 1
ATOM 816 C CA . GLY A 1 103 ? -19.422 -7.609 5.676 1 49.69 103 GLY A CA 1
ATOM 817 C C . GLY A 1 103 ? -20.422 -8.641 6.176 1 49.69 103 GLY A C 1
ATOM 818 O O . GLY A 1 103 ? -20.766 -9.578 5.457 1 49.69 103 GLY A O 1
ATOM 819 N N . SER A 1 104 ? -20.422 -9.008 7.504 1 42.81 104 SER A N 1
ATOM 820 C CA . SER A 1 104 ? -21.5 -9.789 8.094 1 42.81 104 SER A CA 1
ATOM 821 C C . SER A 1 104 ? -22.844 -9.438 7.461 1 42.81 104 SER A C 1
ATOM 823 O O . SER A 1 104 ? -23.312 -8.312 7.578 1 42.81 104 SER A O 1
ATOM 825 N N . LYS A 1 105 ? -23.281 -9.703 6.309 1 38.41 105 LYS A N 1
ATOM 826 C CA . LYS A 1 105 ? -24.719 -9.656 6.105 1 38.41 105 LYS A CA 1
ATOM 827 C C . LYS A 1 105 ? -25.453 -10.539 7.121 1 38.41 105 LYS A C 1
ATOM 829 O O . LYS A 1 105 ? -25.078 -11.695 7.328 1 38.41 105 LYS A O 1
ATOM 834 N N . THR A 1 106 ? -26.047 -10.008 8.289 1 37.34 106 THR A N 1
ATOM 835 C CA . THR A 1 106 ? -27.062 -10.656 9.094 1 37.34 106 THR A CA 1
ATOM 836 C C . THR A 1 106 ? -28.031 -11.438 8.219 1 37.34 106 THR A C 1
ATOM 838 O O . THR A 1 106 ? -28.625 -10.883 7.289 1 37.34 106 THR A O 1
ATOM 841 N N . SER A 1 107 ? -27.859 -12.688 7.965 1 33.41 107 SER A N 1
ATOM 842 C CA . SER A 1 107 ? -28.922 -13.578 7.543 1 33.41 107 SER A CA 1
ATOM 843 C C . SER A 1 107 ? -30.25 -13.227 8.234 1 33.41 107 SER A C 1
ATOM 845 O O . SER A 1 107 ? -30.328 -13.219 9.461 1 33.41 107 SER A O 1
ATOM 847 N N . ALA A 1 108 ? -31.281 -12.672 7.613 1 25.2 108 ALA A N 1
ATOM 848 C CA . ALA A 1 108 ? -32.656 -12.812 8.109 1 25.2 108 ALA A CA 1
ATOM 849 C C . ALA A 1 108 ? -33.094 -14.273 8.141 1 25.2 108 ALA A C 1
ATOM 851 O O . ALA A 1 108 ? -32.594 -15.086 7.359 1 25.2 108 ALA A O 1
ATOM 852 N N . MET B 1 1 ? 8.875 -32.031 4.328 1 23.23 1 MET B N 1
ATOM 853 C CA . MET B 1 1 ? 8.562 -31.031 5.34 1 23.23 1 MET B CA 1
ATOM 854 C C . MET B 1 1 ? 9.281 -29.719 5.039 1 23.23 1 MET B C 1
ATOM 856 O O . MET B 1 1 ? 9.25 -28.797 5.852 1 23.23 1 MET B O 1
ATOM 860 N N . SER B 1 2 ? 10.32 -29.641 4.277 1 23.59 2 SER B N 1
ATOM 861 C CA . SER B 1 2 ? 11.461 -28.766 4.027 1 23.59 2 SER B CA 1
ATOM 862 C C . SER B 1 2 ? 11.016 -27.438 3.453 1 23.59 2 SER B C 1
ATOM 864 O O . SER B 1 2 ? 11.805 -26.484 3.371 1 23.59 2 SER B O 1
ATOM 866 N N . LEU B 1 3 ? 10.055 -27.484 2.518 1 28.12 3 LEU B N 1
ATOM 867 C CA . LEU B 1 3 ? 9.93 -26.438 1.503 1 28.12 3 LEU B CA 1
ATOM 868 C C . LEU B 1 3 ? 9.414 -25.141 2.117 1 28.12 3 LEU B C 1
ATOM 870 O O . LEU B 1 3 ? 9.453 -24.094 1.478 1 28.12 3 LEU B O 1
ATOM 874 N N . VAL B 1 4 ? 8.641 -25.25 3.152 1 30.22 4 VAL B N 1
ATOM 875 C CA . VAL B 1 4 ? 7.875 -24.141 3.699 1 30.22 4 VAL B CA 1
ATOM 876 C C . VAL B 1 4 ? 8.82 -23.109 4.312 1 30.22 4 VAL B C 1
ATOM 878 O O . VAL B 1 4 ? 8.516 -21.922 4.352 1 30.22 4 VAL B O 1
ATOM 881 N N . THR B 1 5 ? 9.969 -23.531 4.824 1 34.88 5 THR B N 1
ATOM 882 C CA . THR B 1 5 ? 10.883 -22.656 5.559 1 34.88 5 THR B CA 1
ATOM 883 C C . THR B 1 5 ? 11.609 -21.703 4.609 1 34.88 5 THR B C 1
ATOM 885 O O . THR B 1 5 ? 11.914 -20.578 4.973 1 34.88 5 THR B O 1
ATOM 888 N N . ALA B 1 6 ? 12.016 -22.188 3.465 1 35.09 6 ALA B N 1
ATOM 889 C CA . ALA B 1 6 ? 12.781 -21.344 2.543 1 35.09 6 ALA B CA 1
ATOM 890 C C . ALA B 1 6 ? 11.977 -20.141 2.098 1 35.09 6 ALA B C 1
ATOM 892 O O . ALA B 1 6 ? 12.523 -19.047 1.916 1 35.09 6 ALA B O 1
ATOM 893 N N . GLN B 1 7 ? 10.672 -20.391 1.794 1 38.69 7 GLN B N 1
ATOM 894 C CA . GLN B 1 7 ? 9.82 -19.312 1.32 1 38.69 7 GLN B CA 1
ATOM 895 C C . GLN B 1 7 ? 9.648 -18.234 2.393 1 38.69 7 GLN B C 1
ATOM 897 O O . GLN B 1 7 ? 9.531 -17.047 2.076 1 38.69 7 GLN B O 1
ATOM 902 N N . VAL B 1 8 ? 9.586 -18.641 3.645 1 38.66 8 VAL B N 1
ATOM 903 C CA . VAL B 1 8 ? 9.539 -17.719 4.766 1 38.66 8 VAL B CA 1
ATOM 904 C C . VAL B 1 8 ? 10.836 -16.906 4.812 1 38.66 8 VAL B C 1
ATOM 906 O O . VAL B 1 8 ? 10.812 -15.703 5.082 1 38.66 8 VAL B O 1
ATOM 909 N N . ALA B 1 9 ? 11.992 -17.547 4.785 1 40.16 9 ALA B N 1
ATOM 910 C CA . ALA B 1 9 ? 13.273 -16.828 4.789 1 40.16 9 ALA B CA 1
ATOM 911 C C . ALA B 1 9 ? 13.32 -15.789 3.674 1 40.16 9 ALA B C 1
ATOM 913 O O . ALA B 1 9 ? 13.883 -14.711 3.854 1 40.16 9 ALA B O 1
ATOM 914 N N . GLU B 1 10 ? 12.789 -16.188 2.52 1 42.31 10 GLU B N 1
ATOM 915 C CA . GLU B 1 10 ? 12.742 -15.258 1.398 1 42.31 10 GLU B CA 1
ATOM 916 C C . GLU B 1 10 ? 11.859 -14.055 1.725 1 42.31 10 GLU B C 1
ATOM 918 O O . GLU B 1 10 ? 12.133 -12.938 1.264 1 42.31 10 GLU B O 1
ATOM 923 N N . CYS B 1 11 ? 10.867 -14.312 2.619 1 44.47 11 CYS B N 1
ATOM 924 C CA . CYS B 1 11 ? 10.008 -13.18 2.971 1 44.47 11 CYS B CA 1
ATOM 925 C C . CYS B 1 11 ? 10.789 -12.133 3.758 1 44.47 11 CYS B C 1
ATOM 927 O O . CYS B 1 11 ? 10.648 -10.938 3.504 1 44.47 11 CYS B O 1
ATOM 929 N N . SER B 1 12 ? 11.516 -12.664 4.777 1 46.91 12 SER B N 1
ATOM 930 C CA . SER B 1 12 ? 12.312 -11.727 5.57 1 46.91 12 SER B CA 1
ATOM 931 C C . SER B 1 12 ? 13.359 -11.031 4.711 1 46.91 12 SER B C 1
ATOM 933 O O . SER B 1 12 ? 13.625 -9.844 4.883 1 46.91 12 SER B O 1
ATOM 935 N N . GLU B 1 13 ? 14.055 -11.875 3.99 1 47.62 13 GLU B N 1
ATOM 936 C CA . GLU B 1 13 ? 15.055 -11.273 3.115 1 47.62 13 GLU B CA 1
ATOM 937 C C . GLU B 1 13 ? 14.43 -10.25 2.174 1 47.62 13 GLU B C 1
ATOM 939 O O . GLU B 1 13 ? 15.047 -9.242 1.844 1 47.62 13 GLU B O 1
ATOM 944 N N . LEU B 1 14 ? 13.25 -10.57 1.86 1 51.28 14 LEU B N 1
ATOM 945 C CA . LEU B 1 14 ? 12.539 -9.617 1.007 1 51.28 14 LEU B CA 1
ATOM 946 C C . LEU B 1 14 ? 12.312 -8.297 1.734 1 51.28 14 LEU B C 1
ATOM 948 O O . LEU B 1 14 ? 12.438 -7.227 1.14 1 51.28 14 LEU B O 1
ATOM 952 N N . ASN B 1 15 ? 12.234 -8.484 3.074 1 54.81 15 ASN B N 1
ATOM 953 C CA . ASN B 1 15 ? 12 -7.262 3.836 1 54.81 15 ASN B CA 1
ATOM 954 C C . ASN B 1 15 ? 13.188 -6.301 3.721 1 54.81 15 ASN B C 1
ATOM 956 O O . ASN B 1 15 ? 13 -5.105 3.504 1 54.81 15 ASN B O 1
ATOM 960 N N . GLU B 1 16 ? 14.336 -6.855 4.02 1 55.22 16 GLU B N 1
ATOM 961 C CA . GLU B 1 16 ? 15.508 -5.996 3.855 1 55.22 16 GLU B CA 1
ATOM 962 C C . GLU B 1 16 ? 15.672 -5.566 2.4 1 55.22 16 GLU B C 1
ATOM 964 O O . GLU B 1 16 ? 16.016 -4.414 2.123 1 55.22 16 GLU B O 1
ATOM 969 N N . VAL B 1 17 ? 15.297 -6.367 1.531 1 57.94 17 VAL B N 1
ATOM 970 C CA . VAL B 1 17 ? 15.484 -6.145 0.101 1 57.94 17 VAL B CA 1
ATOM 971 C C . VAL B 1 17 ? 14.438 -5.148 -0.406 1 57.94 17 VAL B C 1
ATOM 973 O O . VAL B 1 17 ? 14.727 -4.352 -1.304 1 57.94 17 VAL B O 1
ATOM 976 N N . TRP B 1 18 ? 13.469 -5.09 0.324 1 59.97 18 TRP B N 1
ATOM 977 C CA . TRP B 1 18 ? 12.43 -4.219 -0.202 1 59.97 18 TRP B CA 1
ATOM 978 C C . TRP B 1 18 ? 12.852 -2.756 -0.13 1 59.97 18 TRP B C 1
ATOM 980 O O . TRP B 1 18 ? 12.594 -1.984 -1.058 1 59.97 18 TRP B O 1
ATOM 990 N N . LYS B 1 19 ? 13.508 -2.553 0.917 1 58.09 19 LYS B N 1
ATOM 991 C CA . LYS B 1 19 ? 14.008 -1.183 0.972 1 58.09 19 LYS B CA 1
ATOM 992 C C . LYS B 1 19 ? 14.859 -0.858 -0.251 1 58.09 19 LYS B C 1
ATOM 994 O O . LYS B 1 19 ? 14.727 0.217 -0.84 1 58.09 19 LYS B O 1
ATOM 999 N N . ASP B 1 20 ? 15.633 -1.814 -0.484 1 61.78 20 ASP B N 1
ATOM 1000 C CA . ASP B 1 20 ? 16.516 -1.599 -1.622 1 61.78 20 ASP B CA 1
ATOM 1001 C C . ASP B 1 20 ? 15.727 -1.49 -2.924 1 61.78 20 ASP B C 1
ATOM 1003 O O . ASP B 1 20 ? 16.062 -0.69 -3.797 1 61.78 20 ASP B O 1
ATOM 1007 N N . ILE B 1 21 ? 14.68 -2.168 -2.93 1 60.91 21 ILE B N 1
ATOM 1008 C CA . ILE B 1 21 ? 13.875 -2.195 -4.148 1 60.91 21 ILE B CA 1
ATOM 1009 C C . ILE B 1 21 ? 13.094 -0.894 -4.277 1 60.91 21 ILE B C 1
ATOM 1011 O O . ILE B 1 21 ? 13 -0.322 -5.367 1 60.91 21 ILE B O 1
ATOM 1015 N N . LEU B 1 22 ? 12.508 -0.472 -3.154 1 65.38 22 LEU B N 1
ATOM 1016 C CA . LEU B 1 22 ? 11.766 0.781 -3.205 1 65.38 22 LEU B CA 1
ATOM 1017 C C . LEU B 1 22 ? 12.664 1.936 -3.627 1 65.38 22 LEU B C 1
ATOM 1019 O O . LEU B 1 22 ? 12.25 2.809 -4.391 1 65.38 22 LEU B O 1
ATOM 1023 N N . ASP B 1 23 ? 13.867 1.775 -3.312 1 61.31 23 ASP B N 1
ATOM 1024 C CA . ASP B 1 23 ? 14.797 2.871 -3.574 1 61.31 23 ASP B CA 1
ATOM 1025 C C . ASP B 1 23 ? 15.297 2.834 -5.016 1 61.31 23 ASP B C 1
ATOM 1027 O O . ASP B 1 23 ? 15.531 3.879 -5.625 1 61.31 23 ASP B O 1
ATOM 1031 N N . ALA B 1 24 ? 15.344 1.763 -5.527 1 61.12 24 ALA B N 1
ATOM 1032 C CA . ALA B 1 24 ? 15.961 1.642 -6.844 1 61.12 24 ALA B CA 1
ATOM 1033 C C . ALA B 1 24 ? 15.062 2.219 -7.93 1 61.12 24 ALA B C 1
ATOM 1035 O O . ALA B 1 24 ? 15.547 2.701 -8.953 1 61.12 24 ALA B O 1
ATOM 1036 N N . GLU B 1 25 ? 13.891 2.27 -7.672 1 68.19 25 GLU B N 1
ATOM 1037 C CA . GLU B 1 25 ? 12.984 2.75 -8.711 1 68.19 25 GLU B CA 1
ATOM 1038 C C . GLU B 1 25 ? 12.516 4.172 -8.422 1 68.19 25 GLU B C 1
ATOM 1040 O O . GLU B 1 25 ? 11.641 4.695 -9.117 1 68.19 25 GLU B O 1
ATOM 1045 N N . GLY B 1 26 ? 13.109 4.82 -7.418 1 79.56 26 GLY B N 1
ATOM 1046 C CA . GLY B 1 26 ? 12.727 6.184 -7.086 1 79.56 26 GLY B CA 1
ATOM 1047 C C . GLY B 1 26 ? 11.641 6.262 -6.031 1 79.56 26 GLY B C 1
ATOM 1048 O O . GLY B 1 26 ? 11.367 7.336 -5.488 1 79.56 26 GLY B O 1
ATOM 1049 N N . ASP B 1 27 ? 11.016 5.172 -5.836 1 83.19 27 ASP B N 1
ATOM 1050 C CA . ASP B 1 27 ? 9.977 5.172 -4.812 1 83.19 27 ASP B CA 1
ATOM 1051 C C . ASP B 1 27 ? 10.578 5.047 -3.416 1 83.19 27 ASP B C 1
ATOM 1053 O O . ASP B 1 27 ? 11.547 4.305 -3.215 1 83.19 27 ASP B O 1
ATOM 1057 N N . GLU B 1 28 ? 9.93 5.738 -2.494 1 84.69 28 GLU B N 1
ATOM 1058 C CA . GLU B 1 28 ? 10.273 5.691 -1.076 1 84.69 28 GLU B CA 1
ATOM 1059 C C . GLU B 1 28 ? 9.023 5.746 -0.205 1 84.69 28 GLU B C 1
ATOM 1061 O O . GLU B 1 28 ? 7.922 6 -0.703 1 84.69 28 GLU B O 1
ATOM 1066 N N . ILE B 1 29 ? 9.227 5.391 1.039 1 86.75 29 ILE B N 1
ATOM 1067 C CA . ILE B 1 29 ? 8.141 5.531 1.996 1 86.75 29 ILE B CA 1
ATOM 1068 C C . ILE B 1 29 ? 8.172 6.926 2.615 1 86.75 29 ILE B C 1
ATOM 1070 O O . ILE B 1 29 ? 9.203 7.359 3.133 1 86.75 29 ILE B O 1
ATOM 1074 N N . TYR B 1 30 ? 7.043 7.613 2.525 1 88.06 30 TYR B N 1
ATOM 1075 C CA . TYR B 1 30 ? 6.934 8.961 3.082 1 88.06 30 TYR B CA 1
ATOM 1076 C C . TYR B 1 30 ? 5.762 9.055 4.051 1 88.06 30 TYR B C 1
ATOM 1078 O O . TYR B 1 30 ? 4.793 8.297 3.936 1 88.06 30 TYR B O 1
ATOM 1086 N N . ILE B 1 31 ? 5.953 9.898 4.969 1 90.44 31 ILE B N 1
ATOM 1087 C CA . ILE B 1 31 ? 4.852 10.367 5.801 1 90.44 31 ILE B CA 1
ATOM 1088 C C . ILE B 1 31 ? 4.398 11.75 5.34 1 90.44 31 ILE B C 1
ATOM 1090 O O . ILE B 1 31 ? 5.176 12.703 5.359 1 90.44 31 ILE B O 1
ATOM 1094 N N . LYS B 1 32 ? 3.189 11.812 4.863 1 93.44 32 LYS B N 1
ATOM 1095 C CA . LYS B 1 32 ? 2.689 13.062 4.289 1 93.44 32 LYS B CA 1
ATOM 1096 C C . LYS B 1 32 ? 1.462 13.562 5.043 1 93.44 32 LYS B C 1
ATOM 1098 O O . LYS B 1 32 ? 0.64 12.766 5.5 1 93.44 32 LYS B O 1
ATOM 1103 N N . GLU B 1 33 ? 1.352 14.875 5.094 1 95.25 33 GLU B N 1
ATOM 1104 C CA . GLU B 1 33 ? 0.202 15.469 5.77 1 95.25 33 GLU B CA 1
ATOM 1105 C C . GLU B 1 33 ? -1.109 14.984 5.156 1 95.25 33 GLU B C 1
ATOM 1107 O O . GLU B 1 33 ? -1.252 14.961 3.932 1 95.25 33 GLU B O 1
ATOM 1112 N N . VAL B 1 34 ? -2.084 14.688 6.031 1 97 34 VAL B N 1
ATOM 1113 C CA . VAL B 1 34 ? -3.336 14.133 5.531 1 97 34 VAL B CA 1
ATOM 1114 C C . VAL B 1 34 ? -4.094 15.195 4.738 1 97 34 VAL B C 1
ATOM 1116 O O . VAL B 1 34 ? -4.973 14.867 3.936 1 97 34 VAL B O 1
ATOM 1119 N N . GLY B 1 35 ? -3.771 16.422 4.902 1 96.44 35 GLY B N 1
ATOM 1120 C CA . GLY B 1 35 ? -4.406 17.516 4.18 1 96.44 35 GLY B CA 1
ATOM 1121 C C . GLY B 1 35 ? -4.223 17.422 2.678 1 96.44 35 GLY B C 1
ATOM 1122 O O . GLY B 1 35 ? -4.945 18.078 1.918 1 96.44 35 GLY B O 1
ATOM 1123 N N . LEU B 1 36 ? -3.244 16.734 2.199 1 95.56 36 LEU B N 1
ATOM 1124 C CA . LEU B 1 36 ? -3.055 16.516 0.769 1 95.56 36 LEU B CA 1
ATOM 1125 C C . LEU B 1 36 ? -4.156 15.617 0.205 1 95.56 36 LEU B C 1
ATOM 1127 O O . LEU B 1 36 ? -4.359 15.57 -1.01 1 95.56 36 LEU B O 1
ATOM 1131 N N . TYR B 1 37 ? -4.883 14.898 1.175 1 97.12 37 TYR B N 1
ATOM 1132 C CA . TYR B 1 37 ? -5.785 13.852 0.707 1 97.12 37 TYR B CA 1
ATOM 1133 C C . TYR B 1 37 ? -7.207 14.102 1.186 1 97.12 37 TYR B C 1
ATOM 1135 O O . TYR B 1 37 ? -8.156 13.5 0.68 1 97.12 37 TYR B O 1
ATOM 1143 N N . MET B 1 38 ? -7.348 14.852 2.184 1 97.25 38 MET B N 1
ATOM 1144 C CA . MET B 1 38 ? -8.688 15.047 2.732 1 97.25 38 MET B CA 1
ATOM 1145 C C . MET B 1 38 ? -8.867 16.484 3.225 1 97.25 38 MET B C 1
ATOM 1147 O O . MET B 1 38 ? -7.887 17.188 3.447 1 97.25 38 MET B O 1
ATOM 1151 N N . LYS B 1 39 ? -10.117 16.844 3.396 1 96.81 39 LYS B N 1
ATOM 1152 C CA . LYS B 1 39 ? -10.461 18.141 3.971 1 96.81 39 LYS B CA 1
ATOM 1153 C C . LYS B 1 39 ? -10.789 18.016 5.457 1 96.81 39 LYS B C 1
ATOM 1155 O O . LYS B 1 39 ? -11.195 16.953 5.922 1 96.81 39 LYS B O 1
ATOM 1160 N N . GLU B 1 40 ? -10.562 19.109 6.121 1 95.88 40 GLU B N 1
ATOM 1161 C CA . GLU B 1 40 ? -10.883 19.125 7.547 1 95.88 40 GLU B CA 1
ATOM 1162 C C . GLU B 1 40 ? -12.328 18.719 7.793 1 95.88 40 GLU B C 1
ATOM 1164 O O . GLU B 1 40 ? -13.242 19.172 7.094 1 95.88 40 GLU B O 1
ATOM 1169 N N . GLY B 1 41 ? -12.508 17.797 8.781 1 93.31 41 GLY B N 1
ATOM 1170 C CA . GLY B 1 41 ? -13.852 17.422 9.188 1 93.31 41 GLY B CA 1
ATOM 1171 C C . GLY B 1 41 ? -14.406 16.234 8.406 1 93.31 41 GLY B C 1
ATOM 1172 O O . GLY B 1 41 ? -15.461 15.695 8.75 1 93.31 41 GLY B O 1
ATOM 1173 N N . GLU B 1 42 ? -13.789 15.883 7.305 1 95.81 42 GLU B N 1
ATOM 1174 C CA . GLU B 1 42 ? -14.25 14.75 6.508 1 95.81 42 GLU B CA 1
ATOM 1175 C C . GLU B 1 42 ? -14.133 13.438 7.281 1 95.81 42 GLU B C 1
ATOM 1177 O O . GLU B 1 42 ? -13.141 13.203 7.969 1 95.81 42 GLU B O 1
ATOM 1182 N N . LYS B 1 43 ? -15.164 12.664 7.234 1 95.31 43 LYS B N 1
ATOM 1183 C CA . LYS B 1 43 ? -15.109 11.281 7.699 1 95.31 43 LYS B CA 1
ATOM 1184 C C . LYS B 1 43 ? -14.695 10.344 6.574 1 95.31 43 LYS B C 1
ATOM 1186 O O . LYS B 1 43 ? -15.516 9.984 5.727 1 95.31 43 LYS B O 1
ATOM 1191 N N . ILE B 1 44 ? -13.492 9.938 6.605 1 97.31 44 ILE B N 1
ATOM 1192 C CA . ILE B 1 44 ? -12.93 9.203 5.477 1 97.31 44 ILE B CA 1
ATOM 1193 C C . ILE B 1 44 ? -12.234 7.938 5.977 1 97.31 44 ILE B C 1
ATOM 1195 O O . ILE B 1 44 ? -11.562 7.961 7.008 1 97.31 44 ILE B O 1
ATOM 1199 N N . SER B 1 45 ? -12.398 6.848 5.273 1 98.56 45 SER B N 1
ATOM 1200 C CA . SER B 1 45 ? -11.766 5.574 5.621 1 98.56 45 SER B CA 1
ATOM 1201 C C . SER B 1 45 ? -10.367 5.469 5.02 1 98.56 45 SER B C 1
ATOM 1203 O O . SER B 1 45 ? -9.984 6.285 4.18 1 98.56 45 SER B O 1
ATOM 1205 N N . PHE B 1 46 ? -9.609 4.512 5.445 1 98.5 46 PHE B N 1
ATOM 1206 C CA . PHE B 1 46 ? -8.305 4.281 4.848 1 98.5 46 PHE B CA 1
ATOM 1207 C C . PHE B 1 46 ? -8.438 3.906 3.377 1 98.5 46 PHE B C 1
ATOM 1209 O O . PHE B 1 46 ? -7.625 4.328 2.547 1 98.5 46 PHE B O 1
ATOM 1216 N N . THR B 1 47 ? -9.453 3.09 3.098 1 98.5 47 THR B N 1
ATOM 1217 C CA . THR B 1 47 ? -9.695 2.73 1.705 1 98.5 47 THR B CA 1
ATOM 1218 C C . THR B 1 47 ? -9.922 3.979 0.856 1 98.5 47 THR B C 1
ATOM 1220 O O . THR B 1 47 ? -9.375 4.098 -0.243 1 98.5 47 THR B O 1
ATOM 1223 N N . GLU B 1 48 ? -10.711 4.906 1.363 1 98.38 48 GLU B N 1
ATOM 1224 C CA . GLU B 1 48 ? -10.961 6.133 0.616 1 98.38 48 GLU B CA 1
ATOM 1225 C C . GLU B 1 48 ? -9.695 6.988 0.525 1 98.38 48 GLU B C 1
ATOM 1227 O O . GLU B 1 48 ? -9.422 7.586 -0.517 1 98.38 48 GLU B O 1
ATOM 1232 N N . LEU B 1 49 ? -8.898 7.094 1.585 1 98.5 49 LEU B N 1
ATOM 1233 C CA . LEU B 1 49 ? -7.617 7.789 1.537 1 98.5 49 LEU B CA 1
ATOM 1234 C C . LEU B 1 49 ? -6.695 7.16 0.494 1 98.5 49 LEU B C 1
ATOM 1236 O O . LEU B 1 49 ? -6.02 7.875 -0.25 1 98.5 49 LEU B O 1
ATOM 1240 N N . SER B 1 50 ? -6.715 5.852 0.454 1 98.62 50 SER B N 1
ATOM 1241 C CA . SER B 1 50 ? -5.902 5.125 -0.518 1 98.62 50 SE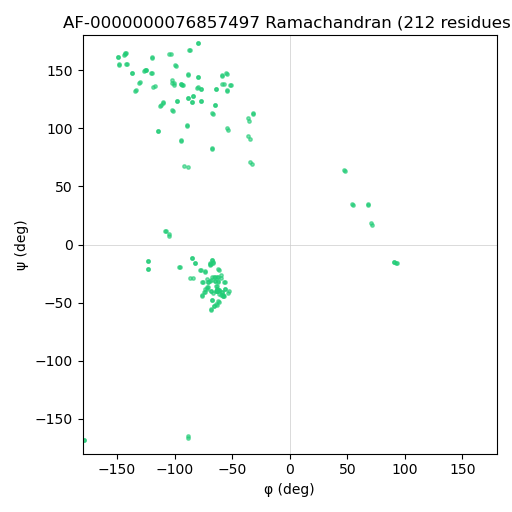R B CA 1
ATOM 1242 C C . SER B 1 50 ? -6.309 5.477 -1.946 1 98.62 50 SER B C 1
ATOM 1244 O O . SER B 1 50 ? -5.449 5.613 -2.822 1 98.62 50 SER B O 1
ATOM 1246 N N . GLU B 1 51 ? -7.543 5.621 -2.145 1 97.81 51 GLU B N 1
ATOM 1247 C CA . GLU B 1 51 ? -8.023 6.008 -3.471 1 97.81 51 GLU B CA 1
ATOM 1248 C C . GLU B 1 51 ? -7.52 7.395 -3.855 1 97.81 51 GLU B C 1
ATOM 1250 O O . GLU B 1 51 ? -7.168 7.637 -5.012 1 97.81 51 GLU B O 1
ATOM 1255 N N . ARG B 1 52 ? -7.531 8.25 -2.9 1 97.19 52 ARG B N 1
ATOM 1256 C CA . ARG B 1 52 ? -7.066 9.609 -3.182 1 97.19 52 ARG B CA 1
ATOM 1257 C C . ARG B 1 52 ? -5.555 9.641 -3.381 1 97.19 52 ARG B C 1
ATOM 1259 O O . ARG B 1 52 ? -5.043 10.43 -4.172 1 97.19 52 ARG B O 1
ATOM 1266 N N . ALA B 1 53 ? -4.828 8.75 -2.676 1 97.38 53 ALA B N 1
ATOM 1267 C CA . ALA B 1 53 ? -3.395 8.602 -2.904 1 97.38 53 ALA B CA 1
ATOM 1268 C C . ALA B 1 53 ? -3.111 8.125 -4.328 1 97.38 53 ALA B C 1
ATOM 1270 O O . ALA B 1 53 ? -2.148 8.57 -4.953 1 97.38 53 ALA B O 1
ATOM 1271 N N . VAL B 1 54 ? -3.945 7.234 -4.848 1 97.25 54 VAL B N 1
ATOM 1272 C CA . VAL B 1 54 ? -3.805 6.73 -6.211 1 97.25 54 VAL B CA 1
ATOM 1273 C C . VAL B 1 54 ? -3.816 7.891 -7.199 1 97.25 54 VAL B C 1
ATOM 1275 O O . VAL B 1 54 ? -3.035 7.914 -8.148 1 97.25 54 VAL B O 1
ATOM 1278 N N . LEU B 1 55 ? -4.648 8.875 -6.93 1 94.75 55 LEU B N 1
ATOM 1279 C CA . LEU B 1 55 ? -4.766 10.047 -7.801 1 94.75 55 LEU B CA 1
ATOM 1280 C C . LEU B 1 55 ? -3.48 10.867 -7.781 1 94.75 55 LEU B C 1
ATOM 1282 O O . LEU B 1 55 ? -3.25 11.688 -8.672 1 94.75 55 LEU B O 1
ATOM 1286 N N . ARG B 1 56 ? -2.66 10.633 -6.848 1 94.75 56 ARG B N 1
ATOM 1287 C CA . ARG B 1 56 ? -1.38 11.32 -6.723 1 94.75 56 ARG B CA 1
ATOM 1288 C C . ARG B 1 56 ? -0.222 10.391 -7.066 1 94.75 56 ARG B C 1
ATOM 1290 O O . ARG B 1 56 ? 0.93 10.672 -6.73 1 94.75 56 ARG B O 1
ATOM 1297 N N . ARG B 1 57 ? -0.518 9.25 -7.621 1 94.62 57 ARG B N 1
ATOM 1298 C CA . ARG B 1 57 ? 0.447 8.25 -8.07 1 94.62 57 ARG B CA 1
ATOM 1299 C C . ARG B 1 57 ? 1.176 7.621 -6.891 1 94.62 57 ARG B C 1
ATOM 1301 O O . ARG B 1 57 ? 2.369 7.324 -6.977 1 94.62 57 ARG B O 1
ATOM 1308 N N . GLU B 1 58 ? 0.481 7.48 -5.816 1 95.75 58 GLU B N 1
ATOM 1309 C CA . GLU B 1 58 ? 1.042 6.891 -4.605 1 95.75 58 GLU B CA 1
ATOM 1310 C C . GLU B 1 58 ? 0.279 5.633 -4.195 1 95.75 58 GLU B C 1
ATOM 1312 O O . GLU B 1 58 ? -0.82 5.379 -4.691 1 95.75 58 GLU B O 1
ATOM 1317 N N . VAL B 1 59 ? 0.891 4.816 -3.391 1 96.69 59 VAL B N 1
ATOM 1318 C CA . VAL B 1 59 ? 0.238 3.73 -2.67 1 96.69 59 VAL B CA 1
ATOM 1319 C C . VAL B 1 59 ? 0.228 4.035 -1.173 1 96.69 59 VAL B C 1
ATOM 1321 O O . VAL B 1 59 ? 1.286 4.188 -0.558 1 96.69 59 VAL B O 1
ATOM 1324 N N . ALA B 1 60 ? -0.939 4.129 -0.563 1 97.19 60 ALA B N 1
ATOM 1325 C CA . ALA B 1 60 ? -1.06 4.301 0.882 1 97.19 60 ALA B CA 1
ATOM 1326 C C . ALA B 1 60 ? -0.89 2.971 1.609 1 97.19 60 ALA B C 1
ATOM 1328 O O . ALA B 1 60 ? -1.479 1.961 1.215 1 97.19 60 ALA B O 1
ATOM 1329 N N . ILE B 1 61 ? -0.088 3.025 2.689 1 95.81 61 ILE B N 1
ATOM 1330 C CA . ILE B 1 61 ? 0.143 1.76 3.375 1 95.81 61 ILE B CA 1
ATOM 1331 C C . ILE B 1 61 ? -0.278 1.882 4.84 1 95.81 61 ILE B C 1
ATOM 1333 O O . ILE B 1 61 ? -0.377 0.879 5.547 1 95.81 61 ILE B O 1
ATOM 1337 N N . GLY B 1 62 ? -0.48 3.082 5.301 1 96 62 GLY B N 1
ATOM 1338 C CA . GLY B 1 62 ? -0.863 3.332 6.68 1 96 62 GLY B CA 1
ATOM 1339 C C . GLY B 1 62 ? -1.066 4.805 6.984 1 96 62 GLY B C 1
ATOM 1340 O O . GLY B 1 62 ? -1.188 5.621 6.07 1 96 62 GLY B O 1
ATOM 1341 N N . TYR B 1 63 ? -1.172 5.047 8.273 1 95.44 63 TYR B N 1
ATOM 1342 C CA . TYR B 1 63 ? -1.318 6.426 8.727 1 95.44 63 TYR B CA 1
ATOM 1343 C C . TYR B 1 63 ? -0.697 6.617 10.102 1 95.44 63 TYR B C 1
ATOM 1345 O O . TYR B 1 63 ? -0.346 5.641 10.773 1 95.44 63 TYR B O 1
ATOM 1353 N N . VAL B 1 64 ? -0.456 7.867 10.391 1 93.06 64 VAL B N 1
ATOM 1354 C CA . VAL B 1 64 ? -0.022 8.266 11.727 1 93.06 64 VAL B CA 1
ATOM 1355 C C . VAL B 1 64 ? -1.14 9.039 12.43 1 93.06 64 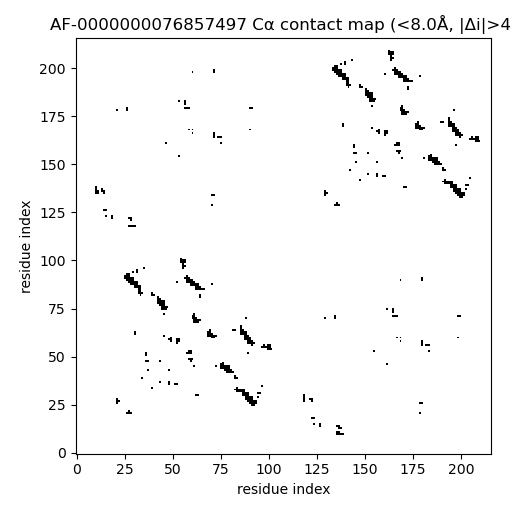VAL B C 1
ATOM 1357 O O . VAL B 1 64 ? -1.662 10.016 11.891 1 93.06 64 VAL B O 1
ATOM 1360 N N . LYS B 1 65 ? -1.518 8.562 13.492 1 94.88 65 LYS B N 1
ATOM 1361 C CA . LYS B 1 65 ? -2.498 9.211 14.367 1 94.88 65 LYS B CA 1
ATOM 1362 C C . LYS B 1 65 ? -2.039 9.195 15.82 1 94.88 65 LYS B C 1
ATOM 1364 O O . LYS B 1 65 ? -1.565 8.172 16.312 1 94.88 65 LYS B O 1
ATOM 1369 N N . ASP B 1 66 ? -2.137 10.344 16.484 1 93.06 66 ASP B N 1
ATOM 1370 C CA . ASP B 1 66 ? -1.701 10.469 17.875 1 93.06 66 ASP B CA 1
ATOM 1371 C C . ASP B 1 66 ? -0.253 10.016 18.031 1 93.06 66 ASP B C 1
ATOM 1373 O O . ASP B 1 66 ? 0.067 9.266 18.953 1 93.06 66 ASP B O 1
ATOM 1377 N N . GLN B 1 67 ? 0.512 10.281 17.031 1 88.62 67 GLN B N 1
ATOM 1378 C CA . GLN B 1 67 ? 1.947 10.016 17.031 1 88.62 67 GLN B CA 1
ATOM 1379 C C . GLN B 1 67 ? 2.229 8.523 16.969 1 88.62 67 GLN B C 1
ATOM 1381 O O . GLN B 1 67 ? 3.348 8.078 17.234 1 88.62 67 GLN B O 1
ATOM 1386 N N . LYS B 1 68 ? 1.289 7.793 16.578 1 90 68 LYS B N 1
ATOM 1387 C CA . LYS B 1 68 ? 1.461 6.352 16.422 1 90 68 LYS B CA 1
ATOM 1388 C C . LYS B 1 68 ? 1.241 5.934 14.969 1 90 68 LYS B C 1
ATOM 1390 O O . LYS B 1 68 ? 0.301 6.398 14.32 1 90 68 LYS B O 1
ATOM 1395 N N . GLN B 1 69 ? 2.131 5.09 14.508 1 89.38 69 GLN B N 1
ATOM 1396 C CA . GLN B 1 69 ? 2.014 4.559 13.156 1 89.38 69 GLN B CA 1
ATOM 1397 C C . GLN B 1 69 ? 1.074 3.357 13.109 1 89.38 69 GLN B C 1
ATOM 1399 O O . GLN B 1 69 ? 1.178 2.453 13.945 1 89.38 69 GLN B O 1
ATOM 1404 N N . HIS B 1 70 ? 0.157 3.432 12.242 1 92.31 70 HIS B N 1
ATOM 1405 C CA . HIS B 1 70 ? -0.731 2.312 11.945 1 92.31 70 HIS B CA 1
ATOM 1406 C C . HIS B 1 70 ? -0.52 1.8 10.523 1 92.31 70 HIS B C 1
ATOM 1408 O O . HIS B 1 70 ? -1.047 2.373 9.57 1 92.31 70 HIS B O 1
ATOM 1414 N N . ILE B 1 71 ? 0.254 0.763 10.391 1 92.19 71 ILE B N 1
ATOM 1415 C CA . ILE B 1 71 ? 0.529 0.147 9.094 1 92.19 71 ILE B CA 1
ATOM 1416 C C . ILE B 1 71 ? -0.462 -0.988 8.844 1 92.19 71 ILE B C 1
ATOM 1418 O O . ILE B 1 71 ? -0.76 -1.771 9.75 1 92.19 71 ILE B O 1
ATOM 1422 N N . ASN B 1 72 ? -1.001 -1.062 7.555 1 94.75 72 ASN B N 1
ATOM 1423 C CA . ASN B 1 72 ? -2.02 -2.055 7.227 1 94.75 72 ASN B CA 1
ATOM 1424 C C . ASN B 1 72 ? -3.131 -2.086 8.266 1 94.75 72 ASN B C 1
ATOM 1426 O O . ASN B 1 72 ? -3.369 -3.119 8.898 1 94.75 72 ASN B O 1
ATOM 1430 N N . PRO B 1 73 ? -3.807 -0.963 8.336 1 95.31 73 PRO B N 1
ATOM 1431 C CA . PRO B 1 73 ? -4.844 -0.947 9.375 1 95.31 73 PRO B CA 1
ATOM 1432 C C . PRO B 1 73 ? -5.879 -2.057 9.188 1 95.31 73 PRO B C 1
ATOM 1434 O O . PRO B 1 73 ? -6.203 -2.418 8.055 1 95.31 73 PRO B O 1
ATOM 1437 N N . THR B 1 74 ? -6.387 -2.598 10.234 1 90.06 74 THR B N 1
ATOM 1438 C CA . THR B 1 74 ? -7.281 -3.75 10.211 1 90.06 74 THR B CA 1
ATOM 1439 C C . THR B 1 74 ? -8.625 -3.381 9.586 1 90.06 74 THR B C 1
ATOM 1441 O O . THR B 1 74 ? -9.094 -4.059 8.672 1 90.06 74 THR B O 1
ATOM 1444 N N . ASN B 1 75 ? -9.336 -2.375 10.094 1 92.12 75 ASN B N 1
ATOM 1445 C CA . ASN B 1 75 ? -10.625 -1.972 9.531 1 92.12 75 ASN B CA 1
ATOM 1446 C C . ASN B 1 75 ? -10.469 -0.841 8.523 1 92.12 75 ASN B C 1
ATOM 1448 O O . ASN B 1 75 ? -10.656 0.329 8.859 1 92.12 75 ASN B O 1
ATOM 1452 N N . LYS B 1 76 ? -10.273 -1.248 7.246 1 97.25 76 LYS B N 1
ATOM 1453 C CA . LYS B 1 76 ? -9.891 -0.28 6.223 1 97.25 76 LYS B CA 1
ATOM 1454 C C . LYS B 1 76 ? -11.109 0.461 5.68 1 97.25 76 LYS B C 1
ATOM 1456 O O . LYS B 1 76 ? -10.969 1.52 5.062 1 97.25 76 LYS B O 1
ATOM 1461 N N . LEU B 1 77 ? -12.305 -0.07 5.945 1 96.25 77 LEU B N 1
ATOM 1462 C CA . LEU B 1 77 ? -13.516 0.521 5.391 1 96.25 77 LEU B CA 1
ATOM 1463 C C . LEU B 1 77 ? -14.164 1.469 6.395 1 96.25 77 LEU B C 1
ATOM 1465 O O . LEU B 1 77 ? -15.023 2.275 6.027 1 96.25 77 LEU B O 1
ATOM 1469 N N . GLN B 1 78 ? -13.812 1.319 7.621 1 96.56 78 GLN B N 1
ATOM 1470 C CA . GLN B 1 78 ? -14.383 2.178 8.656 1 96.56 78 GLN B CA 1
ATOM 1471 C C . GLN B 1 78 ? -13.734 3.561 8.641 1 96.56 78 GLN B C 1
ATOM 1473 O O . GLN B 1 78 ? -12.508 3.678 8.539 1 96.56 78 GLN B O 1
ATOM 1478 N N . PRO B 1 79 ? -14.609 4.605 8.719 1 97.69 79 PRO B N 1
ATOM 1479 C CA . PRO B 1 79 ? -14.031 5.949 8.766 1 97.69 79 PRO B CA 1
ATOM 1480 C C . PRO B 1 79 ? -13.016 6.117 9.898 1 97.69 79 PRO B C 1
ATOM 1482 O O . PRO B 1 79 ? -13.211 5.574 10.984 1 97.69 79 PRO B O 1
ATOM 1485 N N . LEU B 1 80 ? -12.102 6.957 9.453 1 96.19 80 LEU B N 1
ATOM 1486 C CA . LEU B 1 80 ? -11.078 7.32 10.422 1 96.19 80 LEU B CA 1
ATOM 1487 C C . LEU B 1 80 ? -11.352 8.703 11 1 96.19 80 LEU B C 1
ATOM 1489 O O . LEU B 1 80 ? -12.031 9.523 10.383 1 96.19 80 LEU B O 1
ATOM 1493 N N . SER B 1 81 ? -11.133 8.977 12.273 1 94.94 81 SER B N 1
ATOM 1494 C CA . SER B 1 81 ? -11.195 10.297 12.898 1 94.94 81 SER B CA 1
ATOM 1495 C C . SER B 1 81 ? -9.828 10.977 12.891 1 94.94 81 SER B C 1
ATOM 1497 O O . SER B 1 81 ? -9.266 11.258 13.945 1 94.94 81 SER B O 1
ATOM 1499 N N . LEU B 1 82 ? -9.445 11.289 11.664 1 97.31 82 LEU B N 1
ATOM 1500 C CA . LEU B 1 82 ? -8.133 11.914 11.555 1 97.31 82 LEU B CA 1
ATOM 1501 C C . LEU B 1 82 ? -8.234 13.43 11.688 1 97.31 82 LEU B C 1
ATOM 1503 O O . LEU B 1 82 ? -9.242 14.023 11.297 1 97.31 82 LEU B O 1
ATOM 1507 N N . GLU B 1 83 ? -7.262 13.961 12.258 1 96.81 83 GLU B N 1
ATOM 1508 C CA . GLU B 1 83 ? -7.098 15.414 12.312 1 96.81 83 GLU B CA 1
ATOM 1509 C C . GLU B 1 83 ? -6.047 15.883 11.312 1 96.81 83 GLU B C 1
ATOM 1511 O O . GLU B 1 83 ? -5.27 15.078 10.797 1 96.81 83 GLU B O 1
ATOM 1516 N N . MET B 1 84 ? -6.043 17.172 11.039 1 96.31 84 MET B N 1
ATOM 1517 C CA . MET B 1 84 ? -5.168 17.734 10.008 1 96.31 84 MET B CA 1
ATOM 1518 C C . MET B 1 84 ? -3.705 17.625 10.43 1 96.31 84 MET B C 1
ATOM 1520 O O . MET B 1 84 ? -2.807 17.766 9.594 1 96.31 84 MET B O 1
ATOM 1524 N N . THR B 1 85 ? -3.375 17.312 11.734 1 96.19 85 THR B N 1
ATOM 1525 C CA . THR B 1 85 ? -2.014 17.094 12.219 1 96.19 85 THR B CA 1
ATOM 1526 C C . THR B 1 85 ? -1.569 15.656 11.984 1 96.19 85 THR B C 1
ATOM 1528 O O . THR B 1 85 ? -0.393 15.328 12.156 1 96.19 85 THR B O 1
ATOM 1531 N N . ASP B 1 86 ? -2.525 14.867 11.641 1 96.94 86 ASP B N 1
ATOM 1532 C CA . ASP B 1 86 ? -2.195 13.477 11.344 1 96.94 86 ASP B CA 1
ATOM 1533 C C . ASP B 1 86 ? -1.619 13.336 9.938 1 96.94 86 ASP B C 1
ATOM 1535 O O . ASP B 1 86 ? -1.528 14.312 9.195 1 96.94 86 ASP B O 1
ATOM 1539 N N . SER B 1 87 ? -1.154 12.117 9.594 1 96 87 SER B N 1
ATOM 1540 C CA . SER B 1 87 ? -0.432 11.93 8.336 1 96 87 SER B CA 1
ATOM 1541 C C . SER B 1 87 ? -0.795 10.594 7.684 1 96 87 SER B C 1
ATOM 1543 O O . SER B 1 87 ? -1.349 9.711 8.336 1 96 87 SER B O 1
ATOM 1545 N N . LEU B 1 88 ? -0.617 10.57 6.395 1 96.44 88 LEU B N 1
ATOM 1546 C CA . LEU B 1 88 ? -0.689 9.336 5.621 1 96.44 88 LEU B CA 1
ATOM 1547 C C . LEU B 1 88 ? 0.707 8.805 5.309 1 96.44 88 LEU B C 1
ATOM 1549 O O . LEU B 1 88 ? 1.607 9.578 4.977 1 96.44 88 LEU B O 1
ATOM 1553 N N . ILE B 1 89 ? 0.851 7.496 5.445 1 93.5 89 ILE B N 1
ATOM 1554 C CA . ILE B 1 89 ? 2.094 6.836 5.059 1 93.5 89 ILE B CA 1
ATOM 1555 C C . ILE B 1 89 ? 1.952 6.242 3.658 1 93.5 89 ILE B C 1
ATOM 1557 O O . ILE B 1 89 ? 1.038 5.457 3.4 1 93.5 89 ILE B O 1
ATOM 1561 N N . VAL B 1 90 ? 2.869 6.668 2.762 1 94.62 90 VAL B N 1
ATOM 1562 C CA . VAL B 1 90 ? 2.686 6.301 1.361 1 94.62 90 VAL B CA 1
ATOM 1563 C C . VAL B 1 90 ? 4.02 5.863 0.762 1 94.62 90 VAL B C 1
ATOM 1565 O O . VAL B 1 90 ? 5.082 6.285 1.223 1 94.62 90 VAL B O 1
ATOM 1568 N N . ILE B 1 91 ? 3.908 4.949 -0.156 1 92.31 91 ILE B N 1
ATOM 1569 C CA . ILE B 1 91 ? 4.996 4.766 -1.111 1 92.31 91 ILE B CA 1
ATOM 1570 C C . ILE B 1 91 ? 4.832 5.742 -2.273 1 92.31 91 ILE B C 1
ATOM 1572 O O . ILE B 1 91 ? 3.781 5.781 -2.918 1 92.31 91 ILE B O 1
ATOM 1576 N N . SER B 1 92 ? 5.848 6.539 -2.482 1 91 92 SER B N 1
ATOM 1577 C CA . SER B 1 92 ? 5.758 7.629 -3.449 1 91 92 SER B CA 1
ATOM 1578 C C . SER B 1 92 ? 7.109 7.906 -4.098 1 91 92 SER B C 1
ATOM 1580 O O . SER B 1 92 ? 8.156 7.605 -3.518 1 91 92 SER B O 1
ATOM 1582 N N . GLU B 1 93 ? 7.008 8.492 -5.328 1 88.75 93 GLU B N 1
ATOM 1583 C CA . GLU B 1 93 ? 8.227 8.922 -6 1 88.75 93 GLU B CA 1
ATOM 1584 C C . GLU B 1 93 ? 8.773 10.211 -5.391 1 88.75 93 GLU B C 1
ATOM 1586 O O . GLU B 1 93 ? 9.984 10.414 -5.328 1 88.75 93 GLU B O 1
ATOM 1591 N N . PHE B 1 94 ? 7.816 11.016 -4.938 1 82.69 94 PHE B N 1
ATOM 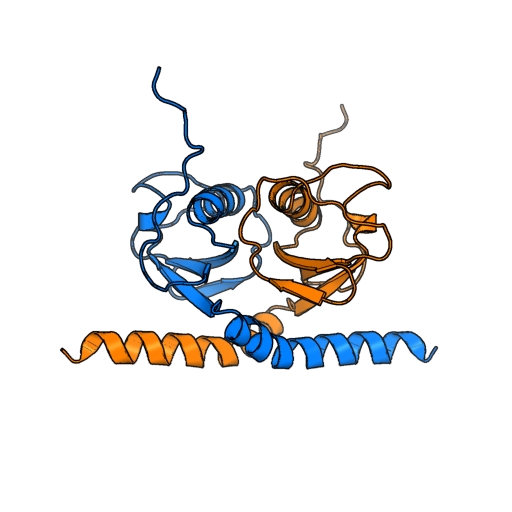1592 C CA . PHE B 1 94 ? 8.219 12.328 -4.438 1 82.69 94 PHE B CA 1
ATOM 1593 C C . PHE B 1 94 ? 7.699 12.547 -3.023 1 82.69 94 PHE B C 1
ATOM 1595 O O . PHE B 1 94 ? 6.637 12.039 -2.66 1 82.69 94 PHE B O 1
ATOM 1602 N N . GLU B 1 95 ? 8.383 13.281 -2.264 1 77.81 95 GLU B N 1
ATOM 1603 C CA . GLU B 1 95 ? 8 13.594 -0.891 1 77.81 95 GLU B CA 1
ATOM 1604 C C . GLU B 1 95 ? 6.832 14.578 -0.854 1 77.81 95 GLU B C 1
ATOM 1606 O O . GLU B 1 95 ? 5.918 14.43 -0.041 1 77.81 95 GLU B O 1
ATOM 1611 N N . GLY B 1 96 ? 6.922 15.523 -1.815 1 75.62 96 GLY B N 1
ATOM 1612 C CA . GLY B 1 96 ? 5.926 16.578 -1.793 1 75.62 96 GLY B CA 1
ATOM 1613 C C . GLY B 1 96 ? 4.676 16.25 -2.582 1 75.62 96 GLY B C 1
ATOM 1614 O O . GLY B 1 96 ? 4.324 15.07 -2.725 1 75.62 96 GLY B O 1
ATOM 1615 N N . GLU B 1 97 ? 3.928 17.328 -2.818 1 74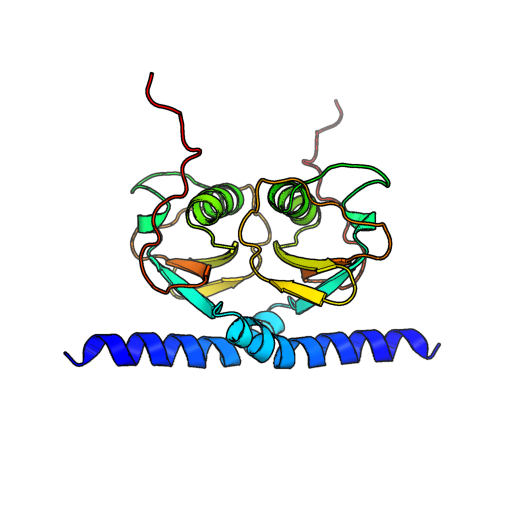.25 97 GLU B N 1
ATOM 1616 C CA . GLU B 1 97 ? 2.689 17.203 -3.58 1 74.25 97 GLU B CA 1
ATOM 1617 C C . GLU B 1 97 ? 2.969 16.766 -5.02 1 74.25 97 GLU B C 1
ATOM 1619 O O . GLU B 1 97 ? 3.953 17.203 -5.621 1 74.25 97 GLU B O 1
ATOM 1624 N N . GLN B 1 98 ? 2.434 15.672 -5.348 1 74.69 98 GLN B N 1
ATOM 1625 C CA . GLN B 1 98 ? 2.408 15.328 -6.766 1 74.69 98 GLN B CA 1
ATOM 1626 C C . GLN B 1 98 ? 1.089 15.75 -7.406 1 74.69 98 GLN B C 1
ATOM 1628 O O . GLN B 1 98 ? 0.05 15.773 -6.746 1 74.69 98 GLN B O 1
ATOM 1633 N N . PRO B 1 99 ? 1.219 16.359 -8.727 1 72.31 99 PRO B N 1
ATOM 1634 C CA . PRO B 1 99 ? -0.055 16.672 -9.383 1 72.31 99 PRO B CA 1
ATOM 1635 C C . PRO B 1 99 ? -1.015 15.484 -9.406 1 72.31 99 PRO B C 1
ATOM 1637 O O . PRO B 1 99 ? -0.576 14.336 -9.492 1 72.31 99 PRO B O 1
ATOM 1640 N N . ILE B 1 100 ? -2.271 15.805 -9.109 1 73.81 100 ILE B N 1
ATOM 1641 C CA . ILE B 1 100 ? -3.314 14.781 -9.188 1 73.81 100 ILE B CA 1
ATOM 1642 C C . ILE B 1 100 ? -3.516 14.367 -10.641 1 73.81 100 ILE B C 1
ATOM 1644 O O . ILE B 1 100 ? -3.654 15.211 -11.523 1 73.81 100 ILE B O 1
ATOM 1648 N N . VAL B 1 101 ? -3.193 13.18 -10.945 1 63.28 101 VAL B N 1
ATOM 1649 C CA . VAL B 1 101 ? -3.416 12.656 -12.289 1 63.28 101 VAL B CA 1
ATOM 1650 C C . VAL B 1 101 ? -4.914 12.523 -12.555 1 63.28 101 VAL B C 1
ATOM 1652 O O . VAL B 1 101 ? -5.602 11.758 -11.875 1 63.28 101 VAL B O 1
ATOM 1655 N N . ARG B 1 102 ? -5.633 13.656 -12.953 1 56.69 102 ARG B N 1
ATOM 1656 C CA . ARG B 1 102 ? -7.023 13.562 -13.375 1 56.69 102 ARG B CA 1
ATOM 1657 C C . ARG B 1 102 ? -7.129 13.016 -14.797 1 56.69 102 ARG B C 1
ATOM 1659 O O . ARG B 1 102 ? -6.254 13.266 -15.633 1 56.69 102 ARG B O 1
ATOM 1666 N N . GLY B 1 103 ? -7.867 11.93 -14.977 1 49.53 103 GLY B N 1
ATOM 1667 C CA . GLY B 1 103 ? -8.141 11.586 -16.359 1 49.53 103 GLY B CA 1
ATOM 1668 C C . GLY B 1 103 ? -8.25 12.797 -17.266 1 49.53 103 GLY B C 1
ATOM 1669 O O . GLY B 1 103 ? -8.688 13.867 -16.844 1 49.53 103 GLY B O 1
ATOM 1670 N N . SER B 1 104 ? -7.301 13 -18.25 1 42.41 104 SER B N 1
ATOM 1671 C CA . SER B 1 104 ? -7.473 13.992 -19.312 1 42.41 104 SER B CA 1
ATOM 1672 C C . SER B 1 104 ? -8.938 14.141 -19.703 1 42.41 104 SER B C 1
ATOM 1674 O O . SER B 1 104 ? -9.547 13.203 -20.219 1 42.41 104 SER B O 1
ATOM 1676 N N . LYS B 1 105 ? -9.906 14.633 -19.047 1 38.12 105 LYS B N 1
ATOM 1677 C CA . LYS B 1 105 ? -11.078 15.047 -19.812 1 38.12 105 LYS B CA 1
ATOM 1678 C C . LYS B 1 105 ? -10.695 16.016 -20.922 1 38.12 105 LYS B C 1
ATOM 1680 O O . LYS B 1 105 ? -9.938 16.953 -20.703 1 38.12 105 LYS B O 1
ATOM 1685 N N . THR B 1 106 ? -10.555 15.562 -22.25 1 37.34 106 THR B N 1
ATOM 1686 C CA . THR B 1 106 ? -10.586 16.406 -23.438 1 37.34 106 THR B CA 1
ATOM 1687 C C . THR B 1 106 ? -11.555 17.578 -23.25 1 37.34 106 THR B C 1
ATOM 1689 O O . THR B 1 106 ? -12.734 17.359 -22.953 1 37.34 106 THR B O 1
ATOM 1692 N N . SER B 1 107 ? -11.172 18.703 -22.781 1 33.09 107 SER B N 1
ATOM 1693 C CA . SER B 1 107 ? -11.922 19.922 -23 1 33.09 107 SER B CA 1
ATOM 1694 C C . SER B 1 107 ? -12.562 19.938 -24.391 1 33.09 107 SER B C 1
ATOM 1696 O O . SER B 1 107 ? -11.859 19.859 -25.391 1 33.09 107 SER B O 1
ATOM 1698 N N . ALA B 1 108 ? -13.859 19.766 -24.594 1 25.14 108 ALA B N 1
ATOM 1699 C CA . ALA B 1 108 ? -14.555 20.234 -25.781 1 25.14 108 ALA B CA 1
ATOM 1700 C C . ALA B 1 108 ? -14.516 21.766 -25.875 1 25.14 108 ALA B C 1
ATOM 1702 O O . ALA B 1 108 ? -14.43 22.453 -24.859 1 25.14 108 ALA B O 1
#

Sequence (216 aa):
MSLVTAQVAECSELNEVWKDILDAEGDEIYIKEVGLYMKEGEKISFTELSERAVLRREVAIGYVKDQKQHINPTNKLQPLSLEMTDSLIVISEFEGEQPIVRGSKTSAMSLVTAQVAECSELNEVWKDILDAEGDEIYIKEVGLYMKEGEKISFTELSERAVLRREVAIGYVKDQKQHINPTNKLQPLSLEMTDSLIVISEFEGEQPIVRGSKTSA

Solvent-accessible surface area (backbone atoms only — not comparable to full-atom values): 12133 Å² total; per-residue (Å²): 136,69,69,68,56,58,60,51,52,49,30,53,51,39,45,65,44,38,50,56,53,36,49,71,73,49,27,40,60,37,79,32,60,32,59,85,62,47,59,89,87,54,79,44,17,54,52,56,45,31,55,45,28,45,33,40,53,27,33,48,47,31,32,32,52,95,90,35,82,40,68,50,55,76,67,35,78,49,64,39,93,67,53,74,89,21,29,35,26,26,38,24,68,57,82,63,91,52,76,64,66,62,80,81,71,80,78,129,137,72,71,67,57,57,59,51,52,49,32,54,52,38,44,66,44,40,49,56,52,38,51,72,74,48,27,40,58,39,79,32,60,32,59,83,63,46,60,90,87,55,78,45,18,54,53,57,46,30,54,45,30,46,32,39,51,28,33,49,48,31,32,33,52,93,90,36,80,39,68,51,56,74,68,36,77,47,63,40,91,69,52,73,90,23,29,35,25,27,39,25,70,59,83,64,90,53,76,64,64,61,78,80,70,80,79,128

Foldseek 3Di:
DPPVVVVVVVVVVVVVVVQVVCPVVLKDKEWAFLVLQDDAPDFAFQVSSQVSVVQLVKGWQWKADPNDTDGNHDCRHGTDPDGRPITTIITDNDHDGGPRNDPPPPDD/DPPPVVVVVVVVVVVVCVQVVCPVVLKDKEWAFLVLQDDAPDFDFQVSSQVSLVQQVKGWQWKADPNDTDGNHDCRHGTDPDGRPITTIITDNDHDGGHRNDPPPPDD